Protein AF-A0A2M8M6M9-F1 (afdb_monomer_lite)

InterPro domains:
  IPR025935 Bacteriophage abortive infection AbiH [PF14253] (4-144)

pLDDT: mean 81.28, std 16.63, range [37.34, 97.56]

Organism: Prevotella intermedia (NCBI:txid28131)

Foldseek 3Di:
DDDDDDDDCVVVVVVVHLLAVVSLVLVVLQVQLVCLLVWQQQWRDDLFKIKGFDPPDPDRGSNSVLVVDCQQAPPVRHGDDTSVVVVVVLVVCVVTIDIGGDPLNVQQVVCCVPPVHDDSVVSLVVVVVCQVVPPPDPDDPVSSVVSVVVSVVSSVVVVVVSDDDDPDPVVVVVVVVVVVVVVPPPDD

Secondary structure (DSSP, 8-state):
-PPP---STHHHHHTT-S-SHHHHHHHHHHHHHHHGGG--SSEE--SSEEEEE-TTSS---HHHHHHH-TTTB-TTS-B-S-HHHHHHHHHH-TTTEEEEE-HHHHHHHHHHHHHS---HHHHHHHHHHHHHTT---SS-HHHHHHHHHHHHHHHHHHHHHT-PPPPPTHHHHHHHHHHHHTTSTT--

Radius of gyration: 21.84 Å; chains: 1; bounding box: 60×58×45 Å

Sequence (188 aa):
MNRLVIIGNGFDMAHGLKTSYMDFINWYWDRRVDAFVGNTSKVSEDCLCNLIFKDDSNLSCWNALAFENSYFRDFRGNRKCSGYEVIREMQDNPDIFTIDCTPFFGTIIQSIETRGWVDIENDYYQLLKQCTQGEDCSYTVKELNEQLAFLQDKLIEYLRSIGTPQPKEELHVRCQTKVHNCKYSYLL

Structure (mmCIF, N/CA/C/O backbone):
data_AF-A0A2M8M6M9-F1
#
_entry.id   AF-A0A2M8M6M9-F1
#
loop_
_atom_site.group_PDB
_atom_site.id
_atom_site.type_symbol
_atom_site.label_atom_id
_atom_site.label_alt_id
_atom_site.label_comp_id
_atom_site.label_asym_id
_atom_site.label_entity_id
_atom_site.label_seq_id
_atom_site.pdbx_PDB_ins_code
_atom_site.Cartn_x
_atom_site.Cartn_y
_atom_site.Cartn_z
_atom_site.occupancy
_atom_site.B_iso_or_equiv
_atom_site.auth_seq_id
_atom_site.auth_comp_id
_atom_site.auth_asym_id
_atom_site.auth_atom_id
_atom_site.pdbx_PDB_model_num
ATOM 1 N N . MET A 1 1 ? -37.382 -20.479 10.801 1.00 44.69 1 MET A N 1
ATOM 2 C CA . MET A 1 1 ? -36.137 -20.939 10.147 1.00 44.69 1 MET A CA 1
ATOM 3 C C . MET A 1 1 ? -35.199 -19.742 10.108 1.00 44.69 1 MET A C 1
ATOM 5 O O . MET A 1 1 ? -35.549 -18.756 9.472 1.00 44.69 1 MET A O 1
ATOM 9 N N . ASN A 1 2 ? -34.089 -19.779 10.846 1.00 51.34 2 ASN A N 1
ATOM 10 C CA . ASN A 1 2 ? -33.180 -18.635 10.951 1.00 51.34 2 ASN A CA 1
ATOM 11 C C . ASN A 1 2 ? -32.179 -18.695 9.796 1.00 51.34 2 ASN A C 1
ATOM 13 O O . ASN A 1 2 ? -31.519 -19.715 9.606 1.00 51.34 2 ASN A O 1
ATOM 17 N N . ARG A 1 3 ? -32.116 -17.631 8.994 1.00 60.34 3 ARG A N 1
ATOM 18 C CA . ARG A 1 3 ? -31.164 -17.511 7.886 1.00 60.34 3 ARG A CA 1
ATOM 19 C C . ARG A 1 3 ? -29.915 -16.801 8.393 1.00 60.34 3 ARG A C 1
ATOM 21 O O . ARG A 1 3 ? -30.020 -15.696 8.911 1.00 60.34 3 ARG A O 1
ATOM 28 N N . LEU A 1 4 ? -28.761 -17.432 8.215 1.00 63.50 4 LEU A N 1
ATOM 29 C CA . LEU A 1 4 ? -27.454 -16.806 8.377 1.00 63.50 4 LEU A CA 1
ATOM 30 C C . LEU A 1 4 ? -26.947 -16.433 6.980 1.00 63.50 4 LEU A C 1
ATOM 32 O O . LEU A 1 4 ? -26.839 -17.306 6.120 1.00 63.50 4 LEU A O 1
ATOM 36 N N . VAL A 1 5 ? -26.683 -15.149 6.745 1.00 61.59 5 VAL A N 1
ATOM 37 C CA . VAL A 1 5 ? -26.084 -14.649 5.500 1.00 61.59 5 VAL A CA 1
ATOM 38 C C . VAL A 1 5 ? -24.657 -14.235 5.829 1.00 61.59 5 VAL A C 1
ATOM 40 O O . VAL A 1 5 ? -24.454 -13.340 6.641 1.00 61.59 5 VAL A O 1
ATOM 43 N N . ILE A 1 6 ? -23.681 -14.920 5.236 1.00 58.31 6 ILE A N 1
ATOM 44 C CA . ILE A 1 6 ? -22.256 -14.606 5.381 1.00 58.31 6 ILE A CA 1
ATOM 45 C C . ILE A 1 6 ? -21.849 -13.836 4.128 1.00 58.31 6 ILE A C 1
ATOM 47 O O . ILE A 1 6 ? -21.977 -14.359 3.021 1.00 58.31 6 ILE A O 1
ATOM 51 N N . ILE A 1 7 ? -21.398 -12.596 4.303 1.00 61.41 7 ILE A N 1
ATOM 52 C CA . ILE A 1 7 ? -20.884 -11.744 3.228 1.00 61.41 7 ILE A CA 1
ATOM 53 C C . ILE A 1 7 ? -19.375 -11.644 3.435 1.00 61.41 7 ILE A C 1
ATOM 55 O O . ILE A 1 7 ? -18.922 -11.252 4.503 1.00 61.41 7 ILE A O 1
ATOM 59 N N . GLY A 1 8 ? -18.603 -12.061 2.437 1.00 69.50 8 GLY A N 1
ATOM 60 C CA . GLY A 1 8 ? -17.145 -12.031 2.474 1.00 69.50 8 GLY A CA 1
ATOM 61 C C . GLY A 1 8 ? -16.546 -12.682 1.231 1.00 69.50 8 GLY A C 1
ATOM 62 O O . GLY A 1 8 ? -17.210 -13.441 0.526 1.00 69.50 8 GLY A O 1
ATOM 63 N N . ASN A 1 9 ? -15.267 -12.421 0.980 1.00 78.88 9 ASN A N 1
ATOM 64 C CA . ASN A 1 9 ? -14.496 -12.974 -0.142 1.00 78.88 9 ASN A CA 1
ATOM 65 C C . ASN A 1 9 ? -14.103 -14.458 0.042 1.00 78.88 9 ASN A C 1
ATOM 67 O O . ASN A 1 9 ? -13.412 -15.025 -0.802 1.00 78.88 9 ASN A O 1
ATOM 71 N N . GLY A 1 10 ? -14.545 -15.116 1.121 1.00 80.75 10 GLY A N 1
ATOM 72 C CA . GLY A 1 10 ? -14.215 -16.516 1.413 1.00 80.75 10 GLY A CA 1
ATOM 73 C C . GLY A 1 10 ? -14.645 -17.497 0.320 1.00 80.75 10 GLY A C 1
ATOM 74 O O . GLY A 1 10 ? -13.956 -18.486 0.075 1.00 80.75 10 GLY A O 1
ATOM 75 N N . PHE A 1 11 ? -15.748 -17.207 -0.378 1.00 81.00 11 PHE A N 1
ATOM 76 C CA . PHE A 1 11 ? -16.180 -17.997 -1.531 1.00 81.00 11 PHE A CA 1
ATOM 77 C C . PHE A 1 11 ? -15.158 -17.928 -2.670 1.00 81.00 11 PHE A C 1
ATOM 79 O O . PHE A 1 11 ? -14.747 -18.964 -3.189 1.00 81.00 11 PHE A O 1
ATOM 86 N N . ASP A 1 12 ? -14.708 -16.726 -3.017 1.00 83.88 12 ASP A N 1
ATOM 87 C CA . ASP A 1 12 ? -13.742 -16.498 -4.087 1.00 83.88 12 ASP A CA 1
ATOM 88 C C . ASP A 1 12 ? -12.392 -17.156 -3.766 1.00 83.88 12 ASP A C 1
ATOM 90 O O . ASP A 1 12 ? -11.836 -17.889 -4.592 1.00 83.88 12 ASP A O 1
ATOM 94 N N . MET A 1 13 ? -11.913 -16.996 -2.527 1.00 83.88 13 MET A N 1
ATOM 95 C CA . MET A 1 13 ? -10.678 -17.629 -2.053 1.00 83.88 13 MET A CA 1
ATOM 96 C C . MET A 1 13 ? -10.754 -19.161 -2.103 1.00 83.88 13 MET A C 1
ATOM 98 O O . MET A 1 13 ? -9.808 -19.810 -2.547 1.00 83.88 13 MET A O 1
ATOM 102 N N . ALA A 1 14 ? -11.894 -19.760 -1.734 1.00 83.62 14 ALA A N 1
ATOM 103 C CA . ALA A 1 14 ? -12.093 -21.211 -1.819 1.00 83.62 14 ALA A CA 1
ATOM 104 C C . ALA A 1 14 ? -12.035 -21.747 -3.263 1.00 83.62 14 ALA A C 1
ATOM 106 O O . ALA A 1 14 ? -11.758 -22.929 -3.474 1.00 83.62 14 ALA A O 1
ATOM 107 N N . HIS A 1 15 ? -12.264 -20.887 -4.258 1.00 79.25 15 HIS A N 1
ATOM 108 C CA . HIS A 1 15 ? -12.142 -21.218 -5.680 1.00 79.25 15 HIS A CA 1
ATOM 109 C C . HIS A 1 15 ? -10.762 -20.867 -6.269 1.00 79.25 15 HIS A C 1
ATOM 111 O O . HIS A 1 15 ? -10.514 -21.093 -7.464 1.00 79.25 15 HIS A O 1
ATOM 117 N N . GLY A 1 16 ? -9.838 -20.391 -5.427 1.00 81.25 16 GLY A N 1
ATOM 118 C CA . GLY A 1 16 ? -8.472 -20.023 -5.793 1.00 81.25 16 GLY A CA 1
ATOM 119 C C . GLY A 1 16 ? -8.376 -18.678 -6.508 1.00 81.25 16 GLY A C 1
ATOM 120 O O . GLY A 1 16 ? -7.432 -18.463 -7.267 1.00 81.25 16 GLY A O 1
ATOM 121 N N . LEU A 1 17 ? -9.365 -17.801 -6.327 1.00 86.06 17 LEU A N 1
ATOM 122 C CA . LEU A 1 17 ? -9.310 -16.440 -6.841 1.00 86.06 17 LEU A CA 1
ATOM 123 C C . LEU A 1 17 ? -8.439 -15.582 -5.926 1.00 86.06 17 LEU A C 1
ATOM 125 O O . LEU A 1 17 ? -8.505 -15.700 -4.702 1.00 86.06 17 LEU A O 1
ATOM 129 N N . LYS A 1 18 ? -7.648 -14.696 -6.533 1.00 90.19 18 LYS A N 1
ATOM 130 C CA . LYS A 1 18 ? -6.777 -13.750 -5.830 1.00 90.19 18 LYS A CA 1
ATOM 131 C C . LYS A 1 18 ? -7.589 -12.565 -5.312 1.00 90.19 18 LYS A C 1
ATOM 133 O O . LYS A 1 18 ? -7.466 -11.455 -5.804 1.00 90.19 18 LYS A O 1
ATOM 138 N N . THR A 1 19 ? -8.518 -12.822 -4.404 1.00 89.31 19 THR A N 1
ATOM 139 C CA . THR A 1 19 ? -9.360 -11.786 -3.785 1.00 89.31 19 THR A CA 1
ATOM 140 C C . THR A 1 19 ? -9.081 -11.651 -2.297 1.00 89.31 19 THR A C 1
ATOM 142 O O . THR A 1 19 ? -9.792 -10.916 -1.610 1.00 89.31 19 THR A O 1
ATOM 145 N N . SER A 1 20 ? -8.058 -12.344 -1.782 1.00 90.31 20 SER A N 1
ATOM 146 C CA . SER A 1 20 ? -7.634 -12.180 -0.397 1.00 90.31 20 SER A CA 1
ATOM 147 C C . SER A 1 20 ? -7.077 -10.773 -0.173 1.00 90.31 20 SER A C 1
ATOM 149 O O . SER A 1 20 ? -6.505 -10.158 -1.077 1.00 90.31 20 SER A O 1
ATOM 151 N N . TYR A 1 21 ? -7.195 -10.266 1.055 1.00 90.56 21 TYR A N 1
ATOM 152 C CA . TYR A 1 21 ? -6.577 -8.987 1.403 1.00 90.56 21 TYR A CA 1
ATOM 153 C C . TYR A 1 21 ? -5.048 -9.034 1.285 1.00 90.56 21 TYR A C 1
ATOM 155 O O . TYR A 1 21 ? -4.442 -8.026 0.948 1.00 90.56 21 TYR A O 1
ATOM 163 N N . MET A 1 22 ? -4.422 -10.200 1.475 1.00 90.50 22 MET A N 1
ATOM 164 C CA . MET A 1 22 ? -2.985 -10.367 1.245 1.00 90.50 22 MET A CA 1
ATOM 165 C C . MET A 1 22 ? -2.620 -10.164 -0.231 1.00 90.50 22 MET A C 1
ATOM 167 O O . MET A 1 22 ? -1.669 -9.447 -0.538 1.00 90.50 22 MET A O 1
ATOM 171 N N . ASP A 1 23 ? -3.395 -10.731 -1.163 1.00 92.50 23 ASP A N 1
ATOM 172 C CA . ASP A 1 23 ? -3.164 -10.508 -2.595 1.00 92.50 23 ASP A CA 1
ATOM 173 C C . ASP A 1 23 ? -3.338 -9.027 -2.970 1.00 92.50 23 ASP A C 1
ATOM 175 O O . ASP A 1 23 ? -2.544 -8.487 -3.744 1.00 92.50 23 ASP A O 1
ATOM 179 N N . PHE A 1 24 ? -4.337 -8.360 -2.381 1.00 94.06 24 PHE A N 1
ATOM 180 C CA . PHE A 1 24 ? -4.553 -6.922 -2.538 1.00 94.06 24 PHE A CA 1
ATOM 181 C C . PHE A 1 24 ? -3.364 -6.093 -2.028 1.00 94.06 24 PHE A C 1
ATOM 183 O O . PHE A 1 24 ? -2.880 -5.220 -2.747 1.00 94.06 24 PHE A O 1
ATOM 190 N N . ILE A 1 25 ? -2.857 -6.366 -0.823 1.00 94.38 25 ILE A N 1
ATOM 191 C CA . ILE A 1 25 ? -1.736 -5.615 -0.238 1.00 94.38 25 ILE A CA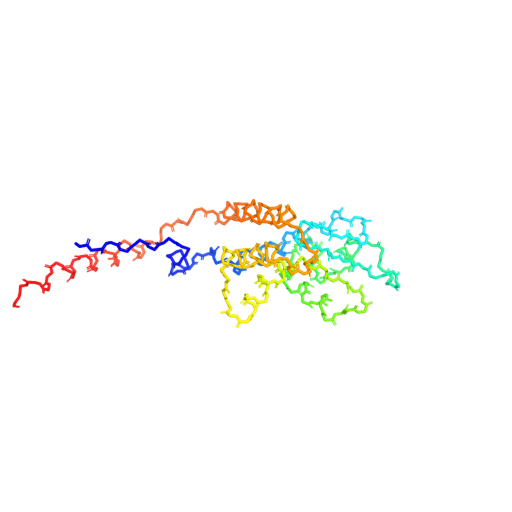 1
ATOM 192 C C . ILE A 1 25 ? -0.437 -5.845 -1.016 1.00 94.38 25 ILE A C 1
ATOM 194 O O . ILE A 1 25 ? 0.309 -4.896 -1.259 1.00 94.38 25 ILE A O 1
ATOM 198 N N . ASN A 1 26 ? -0.191 -7.065 -1.497 1.00 93.25 26 ASN A N 1
ATOM 199 C CA . ASN A 1 26 ? 0.943 -7.334 -2.384 1.00 93.25 26 ASN A CA 1
ATOM 200 C C . ASN A 1 26 ? 0.836 -6.545 -3.695 1.00 93.25 26 ASN A C 1
ATOM 202 O O . ASN A 1 26 ? 1.810 -5.929 -4.125 1.00 93.25 26 ASN A O 1
ATOM 206 N N . TRP A 1 27 ? -0.357 -6.499 -4.296 1.00 95.25 27 TRP A N 1
ATOM 207 C CA . TRP A 1 27 ? -0.603 -5.665 -5.473 1.00 95.25 27 TRP A CA 1
ATOM 208 C C . TRP A 1 27 ? -0.421 -4.171 -5.177 1.00 95.25 27 TRP A C 1
ATOM 210 O O . TRP A 1 27 ? 0.111 -3.437 -6.010 1.00 95.25 27 TRP A O 1
ATOM 220 N N . TYR A 1 28 ? -0.824 -3.701 -3.997 1.00 96.38 28 TYR A N 1
ATOM 221 C CA . TYR A 1 28 ? -0.598 -2.319 -3.586 1.00 96.38 28 TYR A CA 1
ATOM 222 C C . TYR A 1 28 ? 0.904 -2.010 -3.526 1.00 96.38 28 TYR A C 1
ATOM 224 O O . TYR A 1 28 ? 1.347 -1.032 -4.132 1.00 96.38 28 TYR A O 1
ATOM 232 N N . TRP A 1 29 ? 1.707 -2.875 -2.898 1.00 95.00 29 TRP A N 1
ATOM 233 C CA . TRP A 1 29 ? 3.162 -2.712 -2.876 1.00 95.00 29 TRP A CA 1
ATOM 234 C C . TRP A 1 29 ? 3.778 -2.755 -4.266 1.00 95.00 29 TRP A C 1
ATOM 236 O O . TRP A 1 29 ? 4.696 -1.986 -4.556 1.00 95.00 29 TRP A O 1
ATOM 246 N N . ASP A 1 30 ? 3.238 -3.586 -5.156 1.00 93.00 30 ASP A N 1
ATOM 247 C CA . ASP A 1 30 ? 3.634 -3.558 -6.553 1.00 93.00 30 ASP A CA 1
ATOM 248 C C . ASP A 1 30 ? 3.423 -2.162 -7.150 1.00 93.00 30 ASP A C 1
ATOM 250 O O . ASP A 1 30 ? 4.357 -1.581 -7.710 1.00 93.00 30 ASP A O 1
ATOM 254 N N . ARG A 1 31 ? 2.242 -1.569 -6.980 1.00 93.81 31 ARG A N 1
ATOM 255 C CA . ARG A 1 31 ? 1.959 -0.226 -7.507 1.00 93.81 31 ARG A CA 1
ATOM 256 C C . ARG A 1 31 ? 2.883 0.841 -6.922 1.00 93.81 31 ARG A C 1
ATOM 258 O O . ARG A 1 31 ? 3.322 1.713 -7.671 1.00 93.81 31 ARG A O 1
ATOM 265 N N . ARG A 1 32 ? 3.219 0.749 -5.632 1.00 93.81 32 ARG A N 1
ATOM 266 C CA . ARG A 1 32 ? 4.169 1.661 -4.970 1.00 93.81 32 ARG A CA 1
ATOM 267 C C . ARG A 1 32 ? 5.550 1.604 -5.617 1.00 93.81 32 ARG A C 1
ATOM 269 O O . ARG A 1 32 ? 6.087 2.640 -5.993 1.00 93.81 32 ARG A O 1
ATOM 276 N N . VAL A 1 33 ? 6.086 0.403 -5.819 1.00 90.88 33 VAL A N 1
ATOM 277 C CA . VAL A 1 33 ? 7.414 0.216 -6.425 1.00 90.88 33 VAL A CA 1
ATOM 278 C C . VAL A 1 33 ? 7.432 0.628 -7.897 1.00 90.88 33 VAL A C 1
ATOM 280 O O . VAL A 1 33 ? 8.399 1.231 -8.358 1.00 90.88 33 VAL A O 1
ATOM 283 N N . ASP A 1 34 ? 6.359 0.368 -8.649 1.00 89.44 34 ASP A N 1
ATOM 284 C CA . ASP A 1 34 ? 6.279 0.815 -10.045 1.00 89.44 34 ASP A CA 1
ATOM 285 C C . ASP A 1 34 ? 6.317 2.340 -10.178 1.00 89.44 34 ASP A C 1
ATOM 287 O O . ASP A 1 34 ? 6.864 2.855 -11.157 1.00 89.44 34 ASP A O 1
ATOM 291 N N . ALA A 1 35 ? 5.785 3.063 -9.189 1.00 91.50 35 ALA A N 1
ATOM 292 C CA . ALA A 1 35 ? 5.787 4.519 -9.175 1.00 91.50 35 ALA A CA 1
ATOM 293 C C . ALA A 1 35 ? 7.189 5.125 -8.972 1.00 91.50 35 ALA A C 1
ATOM 295 O O . ALA A 1 35 ? 7.399 6.284 -9.336 1.00 91.50 35 ALA A O 1
ATOM 296 N N . PHE A 1 36 ? 8.173 4.360 -8.480 1.00 90.69 36 PHE A N 1
ATOM 297 C CA . PHE A 1 36 ? 9.545 4.853 -8.300 1.00 90.69 36 PHE A CA 1
ATOM 298 C C . PHE A 1 36 ? 10.164 5.351 -9.601 1.00 90.69 36 PHE A C 1
ATOM 300 O O . PHE A 1 36 ? 10.849 6.368 -9.598 1.00 90.69 36 PHE A O 1
ATOM 307 N N . VAL A 1 37 ? 9.848 4.712 -10.732 1.00 87.12 37 VAL A N 1
ATOM 308 C CA . VAL A 1 37 ? 10.352 5.110 -12.056 1.00 87.12 37 VAL A CA 1
ATOM 309 C C . VAL A 1 37 ? 9.974 6.554 -12.403 1.00 87.12 37 VAL A C 1
ATOM 311 O O . VAL A 1 37 ? 10.702 7.215 -13.130 1.00 87.12 37 VAL A O 1
ATOM 314 N N . GLY A 1 38 ? 8.860 7.077 -11.892 1.00 87.25 38 GLY A N 1
ATOM 315 C CA . GLY A 1 38 ? 8.443 8.462 -12.128 1.00 87.25 38 GLY A CA 1
ATOM 316 C C . GLY A 1 38 ? 8.864 9.444 -11.035 1.00 87.25 38 GLY A C 1
ATOM 317 O O . GLY A 1 38 ? 8.666 10.644 -11.198 1.00 87.25 38 GLY A O 1
ATOM 318 N N . ASN A 1 39 ? 9.411 8.962 -9.918 1.00 90.75 39 ASN A N 1
ATOM 319 C CA . ASN A 1 39 ? 9.588 9.773 -8.721 1.00 90.75 39 ASN A CA 1
ATOM 320 C C . ASN A 1 39 ? 11.015 10.336 -8.617 1.00 90.75 39 ASN A C 1
ATOM 322 O O . ASN A 1 39 ? 11.961 9.644 -8.248 1.00 90.75 39 ASN A O 1
ATOM 326 N N . THR A 1 40 ? 11.163 11.629 -8.903 1.00 90.94 40 THR A N 1
ATOM 327 C CA . THR A 1 40 ? 12.437 12.364 -8.819 1.00 90.94 40 THR A CA 1
ATOM 328 C C . THR A 1 40 ? 12.699 12.983 -7.440 1.00 90.94 40 THR A C 1
ATOM 330 O O . THR A 1 40 ? 13.570 13.839 -7.309 1.00 90.94 40 THR A O 1
ATOM 333 N N . SER A 1 41 ? 11.945 12.586 -6.414 1.00 92.06 41 SER A N 1
ATOM 334 C CA . SER A 1 41 ? 12.111 13.008 -5.021 1.00 92.06 41 SER A CA 1
ATOM 335 C C . SER A 1 41 ? 12.789 11.920 -4.186 1.00 92.06 41 SER A C 1
ATOM 337 O O . SER A 1 41 ? 12.816 10.742 -4.560 1.00 92.06 41 SER A O 1
ATOM 339 N N . LYS A 1 42 ? 13.310 12.314 -3.018 1.00 91.44 42 LYS A N 1
ATOM 340 C CA . LYS A 1 42 ? 13.747 11.384 -1.968 1.00 91.44 42 LYS A CA 1
ATOM 341 C C . LYS A 1 42 ? 12.584 10.765 -1.183 1.00 91.44 42 LYS A C 1
ATOM 343 O O . LYS A 1 42 ? 12.775 9.809 -0.436 1.00 91.44 42 LYS A O 1
ATOM 348 N N . VAL A 1 43 ? 11.386 11.316 -1.349 1.00 93.31 43 VAL A N 1
ATOM 349 C CA . VAL A 1 43 ? 10.167 10.896 -0.659 1.00 93.31 43 VAL A CA 1
ATOM 350 C C . VAL A 1 43 ? 9.185 10.341 -1.683 1.00 93.31 43 VAL A C 1
ATOM 352 O O . VAL A 1 43 ? 8.908 10.964 -2.709 1.00 93.31 43 VAL A O 1
ATOM 355 N N . SER A 1 44 ? 8.658 9.155 -1.409 1.00 94.19 44 SER A N 1
ATOM 356 C CA . SER A 1 44 ? 7.508 8.582 -2.095 1.00 94.19 44 SER A CA 1
ATOM 357 C C . SER A 1 44 ? 6.392 8.452 -1.074 1.00 94.19 44 SER A C 1
ATOM 359 O O . SER A 1 44 ? 6.442 7.580 -0.214 1.00 94.19 44 SER A O 1
ATOM 361 N N . GLU A 1 45 ? 5.384 9.305 -1.164 1.00 94.62 45 GLU A N 1
ATOM 362 C CA . GLU A 1 45 ? 4.288 9.403 -0.194 1.00 94.62 45 GLU A CA 1
ATOM 363 C C . GLU A 1 45 ? 2.958 8.951 -0.802 1.00 94.62 45 GLU A C 1
ATOM 365 O O . GLU A 1 45 ? 2.788 8.916 -2.024 1.00 94.62 45 GLU A O 1
ATOM 370 N N . ASP A 1 46 ? 2.043 8.512 0.050 1.00 94.75 46 ASP A N 1
ATOM 371 C CA . ASP A 1 46 ? 0.605 8.494 -0.204 1.00 94.75 46 ASP A CA 1
ATOM 372 C C . ASP A 1 46 ? -0.166 8.527 1.122 1.00 94.75 46 ASP A C 1
ATOM 374 O O . ASP A 1 46 ? 0.403 8.768 2.182 1.00 94.75 46 ASP A O 1
ATOM 378 N N . CYS A 1 47 ? -1.480 8.301 1.061 1.00 94.62 47 CYS A N 1
ATOM 379 C CA . CYS A 1 47 ? -2.357 8.363 2.224 1.00 94.62 47 CYS A CA 1
ATOM 380 C C . CYS A 1 47 ? -2.042 7.297 3.293 1.00 94.62 47 CYS A C 1
ATOM 382 O O . CYS A 1 47 ? -2.443 7.463 4.440 1.00 94.62 47 CYS A O 1
ATOM 384 N N . LEU A 1 48 ? -1.348 6.206 2.946 1.00 95.38 48 LEU A N 1
ATOM 385 C CA . LEU A 1 48 ? -1.109 5.081 3.852 1.00 95.38 48 LEU A CA 1
ATOM 386 C C . LEU A 1 48 ? 0.314 5.045 4.396 1.00 95.38 48 LEU A C 1
ATOM 388 O O . LEU A 1 48 ? 0.495 4.637 5.549 1.00 95.38 48 LEU A O 1
ATOM 392 N N . CYS A 1 49 ? 1.308 5.417 3.583 1.00 95.25 49 CYS A N 1
ATOM 393 C CA . CYS A 1 49 ? 2.708 5.374 3.995 1.00 95.25 49 CYS A CA 1
ATOM 394 C C . CYS A 1 49 ? 3.647 6.281 3.185 1.00 95.25 49 CYS A C 1
ATOM 396 O O . CYS A 1 49 ? 3.468 6.526 1.987 1.00 95.25 49 CYS A O 1
ATOM 398 N N . ASN A 1 50 ? 4.742 6.660 3.839 1.00 95.88 50 ASN A N 1
ATOM 399 C CA . ASN A 1 50 ? 5.864 7.380 3.261 1.00 95.88 50 ASN A CA 1
ATOM 400 C C . ASN A 1 50 ? 7.086 6.464 3.183 1.00 95.88 50 ASN A C 1
ATOM 402 O O . ASN A 1 50 ? 7.487 5.837 4.162 1.00 95.88 50 ASN A O 1
ATOM 406 N N . LEU A 1 51 ? 7.696 6.410 2.003 1.00 94.56 51 LEU A N 1
ATOM 407 C CA . LEU A 1 51 ? 8.952 5.719 1.740 1.00 94.56 51 LEU A CA 1
ATOM 408 C C . LEU A 1 51 ? 10.021 6.782 1.493 1.00 94.56 51 LEU A C 1
ATOM 410 O O . LEU A 1 51 ? 9.916 7.569 0.547 1.00 94.56 51 LEU A O 1
ATOM 414 N N . ILE A 1 52 ? 11.028 6.837 2.359 1.00 93.69 52 ILE A N 1
ATOM 415 C CA . ILE A 1 52 ? 11.949 7.973 2.445 1.00 93.69 52 ILE A CA 1
ATOM 416 C C . ILE A 1 52 ? 13.396 7.477 2.421 1.00 93.69 52 ILE A C 1
ATOM 418 O O . ILE A 1 52 ? 13.743 6.546 3.148 1.00 93.69 52 ILE A O 1
ATOM 422 N N . PHE A 1 53 ? 14.251 8.129 1.630 1.00 90.69 53 PHE A N 1
ATOM 423 C CA . PHE A 1 53 ? 15.704 8.015 1.789 1.00 90.69 53 PHE A CA 1
ATOM 424 C C . PHE A 1 53 ? 16.191 8.931 2.906 1.00 90.69 53 PHE A C 1
ATOM 426 O O . PHE A 1 53 ? 15.861 10.119 2.921 1.00 90.69 53 PHE A O 1
ATOM 433 N N . LYS A 1 54 ? 17.033 8.413 3.801 1.00 86.69 54 LYS A N 1
ATOM 434 C CA . LYS A 1 54 ? 17.719 9.250 4.792 1.00 86.69 54 LYS A CA 1
ATOM 435 C C . LYS A 1 54 ? 18.720 10.185 4.110 1.00 86.69 54 LYS A C 1
ATOM 437 O O . LYS A 1 54 ? 19.303 9.844 3.078 1.00 86.69 54 LYS A O 1
ATOM 442 N N . ASP A 1 55 ? 18.914 11.371 4.683 1.00 71.88 55 ASP A N 1
ATOM 443 C CA . ASP A 1 55 ? 19.698 12.440 4.051 1.00 71.88 55 ASP A CA 1
ATOM 444 C C . ASP A 1 55 ? 21.164 12.074 3.803 1.00 71.88 55 ASP A C 1
ATOM 446 O O . ASP A 1 55 ? 21.709 12.478 2.777 1.00 71.88 55 ASP A O 1
ATOM 450 N N . ASP A 1 56 ? 21.743 11.235 4.664 1.00 69.12 56 ASP A N 1
ATOM 451 C CA . ASP A 1 56 ? 23.126 10.749 4.558 1.00 69.12 56 ASP A CA 1
ATOM 452 C C . ASP A 1 56 ? 23.323 9.656 3.491 1.00 69.12 56 ASP A C 1
ATOM 454 O O . ASP A 1 56 ? 24.441 9.193 3.258 1.00 69.12 56 ASP A O 1
ATOM 458 N N . SER A 1 57 ? 22.253 9.215 2.823 1.00 65.44 57 SER A N 1
ATOM 459 C CA . SER A 1 57 ? 22.368 8.249 1.733 1.00 65.44 57 SER A CA 1
ATOM 460 C C . SER A 1 57 ? 22.906 8.914 0.459 1.00 65.44 57 SER A C 1
ATOM 462 O O . SER A 1 57 ? 22.491 10.006 0.072 1.00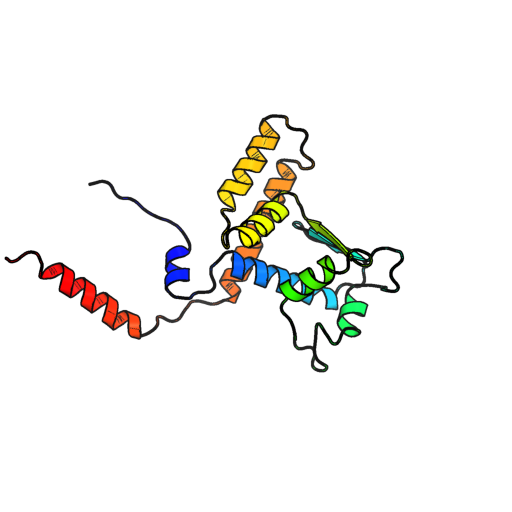 65.44 57 SER A O 1
ATOM 464 N N . ASN A 1 58 ? 23.780 8.211 -0.269 1.00 71.25 58 ASN A N 1
ATOM 465 C CA . ASN A 1 58 ? 24.261 8.627 -1.599 1.00 71.25 58 ASN A CA 1
ATOM 466 C C . ASN A 1 58 ? 23.164 8.578 -2.688 1.00 71.25 58 ASN A C 1
ATOM 468 O O . ASN A 1 58 ? 23.456 8.702 -3.877 1.00 71.25 58 ASN A O 1
ATOM 472 N N . LEU A 1 59 ? 21.907 8.356 -2.300 1.00 74.50 59 LEU A N 1
ATOM 473 C CA . LEU A 1 59 ? 20.778 8.141 -3.189 1.00 74.50 59 LEU A CA 1
ATOM 474 C C . LEU A 1 59 ? 20.064 9.472 -3.416 1.00 74.50 59 LEU A C 1
ATOM 476 O O . LEU A 1 59 ? 19.623 10.144 -2.484 1.00 74.50 59 LEU A O 1
ATOM 480 N N . SER A 1 60 ? 19.973 9.876 -4.681 1.00 81.06 60 SER A N 1
ATOM 481 C CA . SER A 1 60 ? 19.425 11.182 -5.055 1.00 81.06 60 SER A CA 1
ATOM 482 C C . SER A 1 60 ? 17.897 11.196 -5.077 1.00 81.06 60 SER A C 1
ATOM 484 O O . SER A 1 60 ? 17.291 12.170 -4.636 1.00 81.06 60 SER A O 1
ATOM 486 N N . CYS A 1 61 ? 17.273 10.133 -5.592 1.00 87.50 61 CYS A N 1
ATOM 487 C CA . CYS A 1 61 ? 15.824 10.001 -5.727 1.00 87.50 61 CYS A CA 1
ATOM 488 C C . CYS A 1 61 ? 15.397 8.560 -6.058 1.00 87.50 61 CYS A C 1
ATOM 490 O O . CYS A 1 61 ? 16.220 7.716 -6.426 1.00 87.50 61 CYS A O 1
ATOM 492 N N . TRP A 1 62 ? 14.090 8.293 -5.975 1.00 89.31 62 TRP A N 1
ATOM 493 C CA . TRP A 1 62 ? 13.505 6.969 -6.233 1.00 89.31 62 TRP A CA 1
ATOM 494 C C . TRP A 1 62 ? 13.684 6.499 -7.680 1.00 89.31 62 TRP A C 1
ATOM 496 O O . TRP A 1 62 ? 13.940 5.320 -7.914 1.00 89.31 62 TRP A O 1
ATOM 506 N N . ASN A 1 63 ? 13.617 7.416 -8.644 1.00 87.50 63 ASN A N 1
ATOM 507 C CA . ASN A 1 63 ? 13.856 7.132 -10.056 1.00 87.50 63 ASN A CA 1
ATOM 508 C C . ASN A 1 63 ? 15.297 6.653 -10.276 1.00 87.50 63 ASN A C 1
ATOM 510 O O . ASN A 1 63 ? 15.486 5.594 -10.870 1.00 87.50 63 ASN A O 1
ATOM 514 N N . ALA A 1 64 ? 16.292 7.359 -9.727 1.00 86.50 64 ALA A N 1
ATOM 515 C CA . ALA A 1 64 ? 17.693 6.950 -9.827 1.00 86.50 64 ALA A CA 1
ATOM 516 C C . ALA A 1 64 ? 17.905 5.550 -9.237 1.00 86.50 64 ALA A C 1
ATOM 518 O O . ALA A 1 64 ? 18.467 4.685 -9.906 1.00 86.50 64 ALA A O 1
ATOM 519 N N . LEU A 1 65 ? 17.347 5.283 -8.048 1.00 84.88 65 LEU A N 1
ATOM 520 C CA . LEU A 1 65 ? 17.383 3.949 -7.449 1.00 84.88 65 LEU A CA 1
ATOM 521 C C . LEU A 1 65 ? 16.755 2.897 -8.381 1.00 84.88 65 LEU A C 1
ATOM 523 O O . LEU A 1 65 ? 17.347 1.841 -8.589 1.00 84.88 65 LEU A O 1
ATOM 527 N N . ALA A 1 66 ? 15.582 3.173 -8.956 1.00 83.25 66 ALA A N 1
ATOM 528 C CA . ALA A 1 66 ? 14.875 2.239 -9.829 1.00 83.25 66 ALA A CA 1
ATOM 529 C C . ALA A 1 66 ? 15.641 1.912 -11.125 1.00 83.25 66 ALA A C 1
ATOM 531 O O . ALA A 1 66 ? 15.527 0.791 -11.622 1.00 83.25 66 ALA A O 1
ATOM 532 N N . PHE A 1 67 ? 16.413 2.861 -11.669 1.00 78.31 67 PHE A N 1
ATOM 533 C CA . PHE A 1 67 ? 17.252 2.644 -12.854 1.00 78.31 67 PHE A CA 1
ATOM 534 C C . PHE A 1 67 ? 18.582 1.961 -12.532 1.00 78.31 67 PHE A C 1
ATOM 536 O O . PHE A 1 67 ? 19.024 1.099 -13.292 1.00 78.31 67 PHE A O 1
ATOM 543 N N . GLU A 1 68 ? 19.227 2.341 -11.430 1.00 73.31 68 GLU A N 1
ATOM 544 C CA . GLU A 1 68 ? 20.536 1.809 -11.040 1.00 73.31 68 GLU A CA 1
ATOM 545 C C . GLU A 1 68 ? 20.431 0.386 -10.480 1.00 73.31 68 GLU A C 1
ATOM 547 O O . GLU A 1 68 ? 21.314 -0.448 -10.701 1.00 73.31 68 GLU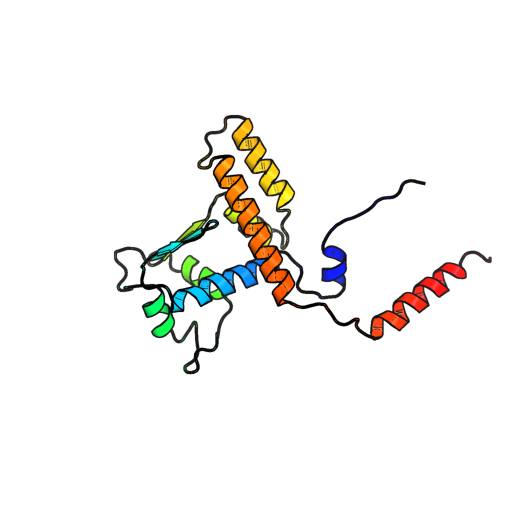 A O 1
ATOM 552 N N . ASN A 1 69 ? 19.325 0.061 -9.806 1.00 70.81 69 ASN A N 1
ATOM 553 C CA . ASN A 1 69 ? 19.112 -1.271 -9.265 1.00 70.81 69 ASN A CA 1
ATOM 554 C C . ASN A 1 69 ? 18.435 -2.202 -10.268 1.00 70.81 69 ASN A C 1
ATOM 556 O O . ASN A 1 69 ? 17.215 -2.378 -10.299 1.00 70.81 69 ASN A O 1
ATOM 560 N N . SER A 1 70 ? 19.287 -2.959 -10.962 1.00 65.06 70 SER A N 1
ATOM 561 C CA . SER A 1 70 ? 18.905 -4.161 -11.720 1.00 65.06 70 SER A CA 1
ATOM 562 C C . SER A 1 70 ? 18.235 -5.267 -10.878 1.00 65.06 70 SER A C 1
ATOM 564 O O . SER A 1 70 ? 17.848 -6.317 -11.409 1.00 65.06 70 SER A O 1
ATOM 566 N N . TYR A 1 71 ? 18.140 -5.060 -9.560 1.00 64.19 71 TYR A N 1
ATOM 567 C CA . TYR A 1 71 ? 17.368 -5.876 -8.633 1.00 64.19 71 TYR A CA 1
ATOM 568 C C . TYR A 1 71 ? 15.859 -5.719 -8.869 1.00 64.19 71 TYR A C 1
ATOM 570 O O . TYR A 1 71 ? 15.155 -6.721 -8.942 1.00 64.19 71 TYR A O 1
ATOM 578 N N . PHE A 1 72 ? 15.366 -4.493 -9.081 1.00 71.44 72 PHE A N 1
ATOM 579 C CA . PHE A 1 72 ? 13.930 -4.231 -9.240 1.00 71.44 72 PHE A CA 1
ATOM 580 C C . PHE A 1 72 ? 13.434 -4.576 -10.637 1.00 71.44 72 PHE A C 1
ATOM 582 O O . PHE A 1 72 ? 12.345 -5.134 -10.808 1.00 71.44 72 PHE A O 1
ATOM 589 N N . ARG A 1 73 ? 14.238 -4.230 -11.646 1.00 70.81 73 ARG A N 1
ATOM 590 C CA . ARG A 1 73 ? 13.883 -4.376 -13.055 1.00 70.81 73 ARG A CA 1
ATOM 591 C C . ARG A 1 73 ? 15.036 -4.948 -13.868 1.00 70.81 73 ARG A C 1
ATOM 593 O O . ARG A 1 73 ? 16.204 -4.707 -13.584 1.00 70.81 73 ARG A O 1
ATOM 600 N N . ASP A 1 74 ? 14.706 -5.747 -14.875 1.00 72.69 74 ASP A N 1
ATOM 601 C CA . ASP A 1 74 ? 15.679 -6.222 -15.853 1.00 72.69 74 ASP A CA 1
ATOM 602 C C . ASP A 1 74 ? 16.042 -5.114 -16.855 1.00 72.69 74 ASP A C 1
ATOM 604 O O . ASP A 1 74 ? 15.455 -4.033 -16.875 1.00 72.69 74 ASP A O 1
ATOM 608 N N . PHE A 1 75 ? 17.006 -5.394 -17.732 1.00 67.69 75 PHE A N 1
ATOM 609 C CA . PHE A 1 75 ? 17.438 -4.456 -18.774 1.00 67.69 75 PHE A CA 1
ATOM 610 C C . PHE A 1 75 ? 16.337 -4.104 -19.795 1.00 67.69 75 PHE A C 1
ATOM 612 O O . PHE A 1 75 ? 16.516 -3.190 -20.597 1.00 67.69 75 PHE A O 1
ATOM 619 N N . ARG A 1 76 ? 15.215 -4.837 -19.803 1.00 72.69 76 ARG A N 1
ATOM 620 C CA . ARG A 1 76 ? 14.030 -4.574 -20.632 1.00 72.69 76 ARG A CA 1
ATOM 621 C C . ARG A 1 76 ? 12.963 -3.782 -19.870 1.00 72.69 76 ARG A C 1
ATOM 623 O O . ARG A 1 76 ? 11.924 -3.472 -20.444 1.00 72.69 76 ARG A O 1
ATOM 630 N N . GLY A 1 77 ? 13.208 -3.459 -18.600 1.00 69.56 77 GLY A N 1
ATOM 631 C CA . GLY A 1 77 ? 12.278 -2.761 -17.722 1.00 69.56 77 GLY A CA 1
ATOM 632 C C . GLY A 1 77 ? 11.217 -3.660 -17.082 1.00 69.56 77 GLY A C 1
ATOM 633 O O . GLY A 1 77 ? 10.314 -3.124 -16.434 1.00 69.56 77 GLY A O 1
ATOM 634 N N . ASN A 1 78 ? 11.307 -4.989 -17.229 1.00 74.62 78 ASN A N 1
ATOM 635 C CA . ASN A 1 78 ? 10.396 -5.922 -16.568 1.00 74.62 78 ASN A CA 1
ATOM 636 C C . ASN A 1 78 ? 10.763 -6.060 -15.098 1.00 74.62 78 ASN A C 1
ATOM 638 O O . ASN A 1 78 ? 11.934 -6.201 -14.754 1.00 74.62 78 ASN A O 1
ATOM 642 N N . ARG A 1 79 ? 9.752 -6.098 -14.238 1.00 76.31 79 ARG A N 1
ATOM 643 C CA . ARG A 1 79 ? 9.912 -6.352 -12.809 1.00 76.31 79 ARG A CA 1
ATOM 644 C C . ARG A 1 79 ? 10.512 -7.740 -12.546 1.00 76.31 79 ARG A C 1
ATOM 646 O O . ARG A 1 79 ? 10.036 -8.723 -13.111 1.00 76.31 79 ARG A O 1
ATOM 653 N N . LYS A 1 80 ? 11.512 -7.818 -11.662 1.00 83.75 80 LYS A N 1
ATOM 654 C CA . LYS A 1 80 ? 12.173 -9.080 -11.270 1.00 83.75 80 LYS A CA 1
ATOM 655 C C . LYS A 1 80 ? 11.754 -9.595 -9.894 1.00 83.75 80 LYS A C 1
ATOM 657 O O . LYS A 1 80 ? 11.825 -10.799 -9.675 1.00 83.75 80 LYS A O 1
ATOM 662 N N . CYS A 1 81 ? 11.309 -8.710 -9.007 1.00 85.00 81 CYS A N 1
ATOM 663 C CA . CYS A 1 81 ? 10.843 -9.034 -7.661 1.00 85.00 81 CYS A CA 1
ATOM 664 C C . CYS A 1 81 ? 9.489 -8.373 -7.372 1.00 85.00 81 CYS A C 1
ATOM 666 O O . CYS A 1 81 ? 9.120 -7.354 -7.962 1.00 85.00 81 CYS A O 1
ATOM 668 N N . SER A 1 82 ? 8.717 -8.981 -6.482 1.00 89.81 82 SER A N 1
ATOM 669 C CA . SER A 1 82 ? 7.472 -8.410 -5.973 1.00 89.81 82 SER A CA 1
ATOM 670 C C . SER A 1 82 ? 7.742 -7.127 -5.188 1.00 89.81 82 SER A C 1
ATOM 672 O O . SER A 1 82 ? 8.811 -6.939 -4.610 1.00 89.81 82 SER A O 1
ATOM 674 N N . GLY A 1 83 ? 6.756 -6.236 -5.134 1.00 90.19 83 GLY A N 1
ATOM 675 C CA . GLY A 1 83 ? 6.856 -5.008 -4.357 1.00 90.19 83 GLY A CA 1
ATOM 676 C C . GLY A 1 83 ? 7.079 -5.306 -2.878 1.00 90.19 83 GLY A C 1
ATOM 677 O O . GLY A 1 83 ? 7.861 -4.630 -2.227 1.00 90.19 83 GLY A O 1
ATOM 678 N N . TYR A 1 84 ? 6.479 -6.382 -2.374 1.00 90.50 84 TYR A N 1
ATOM 679 C CA . TYR A 1 84 ? 6.697 -6.844 -1.009 1.00 90.50 84 TYR A CA 1
ATOM 680 C C . TYR A 1 84 ? 8.165 -7.218 -0.720 1.00 90.50 84 TYR A C 1
ATOM 682 O O . TYR A 1 84 ? 8.685 -6.843 0.326 1.00 90.50 84 TYR A O 1
ATOM 690 N N . GLU A 1 85 ? 8.867 -7.885 -1.646 1.00 90.81 85 GLU A N 1
ATOM 691 C CA . GLU A 1 85 ? 10.305 -8.173 -1.491 1.00 90.81 85 GLU A CA 1
ATOM 692 C C . GLU A 1 85 ? 11.148 -6.894 -1.434 1.00 90.81 85 GLU A C 1
ATOM 694 O O . GLU A 1 85 ? 12.088 -6.815 -0.650 1.00 90.81 85 GLU A O 1
ATOM 699 N N . VAL A 1 86 ? 10.779 -5.867 -2.204 1.00 89.75 86 VAL A N 1
ATOM 700 C CA . VAL A 1 86 ? 11.443 -4.554 -2.154 1.00 89.75 86 VAL A CA 1
ATOM 701 C C . VAL A 1 86 ? 11.242 -3.879 -0.805 1.00 89.75 86 VAL A C 1
ATOM 703 O O . VAL A 1 86 ? 12.1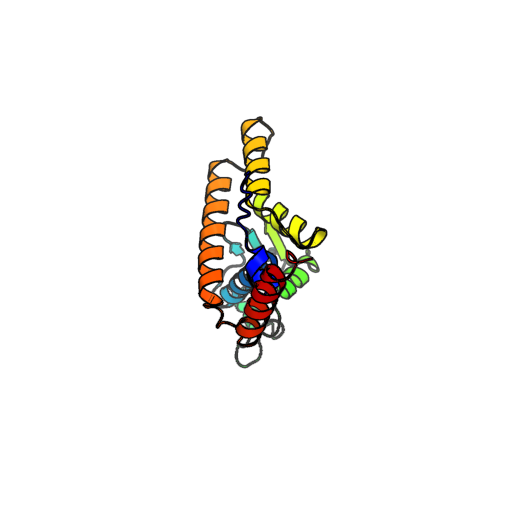98 -3.382 -0.219 1.00 89.75 86 VAL A O 1
ATOM 706 N N . ILE A 1 87 ? 10.007 -3.872 -0.300 1.00 91.31 87 ILE A N 1
ATOM 707 C CA . ILE A 1 87 ? 9.706 -3.282 1.006 1.00 91.31 87 ILE A CA 1
ATOM 708 C C . ILE A 1 87 ? 10.441 -4.029 2.119 1.00 91.31 87 ILE A C 1
ATOM 710 O O . ILE A 1 87 ? 10.979 -3.384 3.014 1.00 91.31 87 ILE A O 1
ATOM 714 N N . ARG A 1 88 ? 10.537 -5.359 2.038 1.00 91.00 88 ARG A N 1
ATOM 715 C CA . ARG A 1 88 ? 11.330 -6.153 2.981 1.00 91.00 88 ARG A CA 1
ATOM 716 C C . ARG A 1 88 ? 12.809 -5.768 2.947 1.00 91.00 88 ARG A C 1
ATOM 718 O O . ARG A 1 88 ? 13.376 -5.493 3.995 1.00 91.00 88 ARG A O 1
ATOM 725 N N . GLU A 1 89 ? 13.409 -5.668 1.763 1.00 89.19 89 GLU A N 1
ATOM 726 C CA . GLU A 1 89 ? 14.806 -5.233 1.627 1.00 89.19 89 GLU A CA 1
ATOM 727 C C . GLU A 1 89 ? 15.021 -3.836 2.236 1.00 89.19 89 GLU A C 1
ATOM 729 O O . GLU A 1 89 ? 16.031 -3.569 2.881 1.00 89.19 89 GLU A O 1
ATOM 734 N N . MET A 1 90 ? 14.047 -2.936 2.083 1.00 90.00 90 MET A N 1
ATOM 735 C CA . MET A 1 90 ? 14.092 -1.616 2.712 1.00 90.00 90 MET A CA 1
ATOM 736 C C . MET A 1 90 ? 13.998 -1.692 4.243 1.00 90.00 90 MET A C 1
ATOM 738 O O . MET A 1 90 ? 14.712 -0.958 4.923 1.00 90.00 90 MET A O 1
ATOM 742 N N . GLN A 1 91 ? 13.154 -2.575 4.787 1.00 90.94 91 GLN A N 1
ATOM 743 C CA . GLN A 1 91 ? 13.060 -2.829 6.231 1.00 90.94 91 GLN A CA 1
ATOM 744 C C . GLN A 1 91 ? 14.363 -3.414 6.798 1.00 90.94 91 GLN A C 1
ATOM 746 O O . GLN A 1 91 ? 14.754 -3.048 7.905 1.00 90.94 91 GLN A O 1
ATOM 751 N N . ASP A 1 92 ? 15.050 -4.262 6.029 1.00 92.06 92 ASP A N 1
ATOM 752 C CA . ASP A 1 92 ? 16.334 -4.871 6.400 1.00 92.06 92 ASP A CA 1
ATOM 753 C C . ASP A 1 92 ? 17.512 -3.875 6.334 1.00 92.06 92 ASP A C 1
ATOM 755 O O . ASP A 1 92 ? 18.568 -4.121 6.918 1.00 92.06 92 ASP A O 1
ATOM 759 N N . ASN A 1 93 ? 17.328 -2.715 5.687 1.00 90.00 93 ASN A N 1
ATOM 760 C CA . ASN A 1 93 ? 18.332 -1.653 5.550 1.00 90.00 93 ASN A CA 1
ATOM 761 C C . ASN A 1 93 ? 17.864 -0.311 6.172 1.00 90.00 93 ASN A C 1
ATOM 763 O O . ASN A 1 93 ? 17.802 0.718 5.481 1.00 90.00 93 ASN A O 1
ATOM 767 N N . PRO A 1 94 ? 17.577 -0.262 7.489 1.00 90.81 94 PRO A N 1
ATOM 768 C CA . PRO A 1 94 ? 17.007 0.915 8.150 1.00 90.81 94 PRO A CA 1
ATOM 769 C C . PRO A 1 94 ? 17.962 2.116 8.211 1.00 90.81 94 PRO A C 1
ATOM 771 O O . PRO A 1 94 ? 17.532 3.234 8.488 1.00 90.81 94 PRO A O 1
ATOM 774 N N . ASP A 1 95 ? 19.260 1.928 7.964 1.00 89.56 95 ASP A N 1
ATOM 775 C CA . ASP A 1 95 ? 20.239 3.023 7.897 1.00 89.56 95 ASP A CA 1
ATOM 776 C C . ASP A 1 95 ? 20.091 3.869 6.625 1.00 89.56 95 ASP A C 1
ATOM 778 O O . ASP A 1 95 ? 20.507 5.026 6.595 1.00 89.56 95 ASP A O 1
ATOM 782 N N . ILE A 1 96 ? 19.460 3.316 5.587 1.00 88.88 96 ILE A N 1
ATOM 783 C CA . ILE A 1 96 ? 19.282 3.964 4.282 1.00 88.88 96 ILE A CA 1
ATOM 784 C C . ILE A 1 96 ? 17.835 4.430 4.108 1.00 88.88 96 ILE A C 1
ATOM 786 O O . ILE A 1 96 ? 17.591 5.529 3.600 1.00 88.88 96 ILE A O 1
ATOM 790 N N . PHE A 1 97 ? 16.882 3.605 4.542 1.00 91.38 97 PHE A N 1
ATOM 791 C CA . PHE A 1 97 ? 15.461 3.802 4.290 1.00 91.38 97 PHE A CA 1
ATOM 792 C C . PHE A 1 97 ? 14.676 4.052 5.575 1.00 91.38 97 PHE A C 1
ATOM 794 O O . PHE A 1 97 ? 14.952 3.475 6.625 1.00 91.38 97 PHE A O 1
ATOM 801 N N . THR A 1 98 ? 13.632 4.864 5.456 1.00 94.19 98 THR A N 1
ATOM 802 C CA . THR A 1 98 ? 12.572 4.987 6.455 1.00 94.19 98 THR A CA 1
ATOM 803 C C . THR A 1 98 ? 11.248 4.630 5.793 1.00 94.19 98 THR A C 1
ATOM 805 O O . THR A 1 98 ? 10.904 5.177 4.743 1.00 94.19 98 THR A O 1
ATOM 808 N N . ILE A 1 99 ? 10.510 3.712 6.417 1.00 94.06 99 ILE A N 1
ATOM 809 C CA . ILE A 1 99 ? 9.135 3.372 6.053 1.00 94.06 99 ILE A CA 1
ATOM 810 C C . ILE A 1 99 ? 8.251 3.873 7.185 1.00 94.06 99 ILE A C 1
ATOM 812 O O . ILE A 1 99 ? 8.272 3.324 8.284 1.00 94.06 99 ILE A O 1
ATOM 816 N N . ASP A 1 100 ? 7.510 4.935 6.910 1.00 94.06 100 ASP A N 1
ATOM 817 C CA . ASP A 1 100 ? 6.608 5.562 7.865 1.00 94.06 100 ASP A CA 1
ATOM 818 C C . ASP A 1 100 ? 5.169 5.253 7.455 1.00 94.06 100 ASP A C 1
ATOM 820 O O . ASP A 1 100 ? 4.659 5.780 6.468 1.00 94.06 100 ASP A O 1
ATOM 824 N N . CYS A 1 101 ? 4.541 4.319 8.165 1.00 94.25 101 CYS A N 1
ATOM 825 C CA . CYS A 1 101 ? 3.172 3.893 7.904 1.00 94.25 101 CYS A CA 1
ATOM 826 C C . CYS A 1 101 ? 2.217 4.550 8.895 1.00 94.25 101 CYS A C 1
ATOM 828 O O . CYS A 1 101 ? 2.494 4.635 10.091 1.00 94.25 101 CYS A O 1
ATOM 830 N N . THR A 1 102 ? 1.030 4.905 8.411 1.00 94.50 102 THR A N 1
ATOM 831 C CA . THR A 1 102 ? -0.068 5.322 9.287 1.00 94.50 102 THR A CA 1
ATOM 832 C C . THR A 1 102 ? -0.416 4.208 10.286 1.00 94.50 102 THR A C 1
ATOM 834 O O . THR A 1 102 ? -0.315 3.024 9.940 1.00 94.50 102 THR A O 1
ATOM 837 N N . PRO A 1 103 ? -0.877 4.536 11.509 1.00 92.44 103 PRO A N 1
ATOM 838 C CA . PRO A 1 103 ? -1.249 3.528 12.506 1.00 92.44 103 PRO A CA 1
ATOM 839 C C . PRO A 1 103 ? -2.270 2.510 11.984 1.00 92.44 103 PRO A C 1
ATOM 841 O O . PRO A 1 103 ? -2.160 1.310 12.246 1.00 92.44 103 PRO A O 1
ATOM 844 N N . PHE A 1 104 ? -3.230 2.973 11.179 1.00 94.56 104 PHE A N 1
ATOM 845 C CA . PHE A 1 104 ? -4.225 2.108 10.561 1.00 94.56 104 PHE A CA 1
ATOM 846 C C . PHE A 1 104 ? -3.597 1.102 9.600 1.00 94.56 104 PHE A C 1
ATOM 848 O O . PHE A 1 104 ? -3.805 -0.105 9.739 1.00 94.56 104 PHE A O 1
ATOM 855 N N . PHE A 1 105 ? -2.768 1.575 8.671 1.00 95.31 105 PHE A N 1
ATOM 856 C CA . PHE A 1 105 ? -2.112 0.692 7.719 1.00 95.31 105 PHE A CA 1
ATOM 857 C C . PHE A 1 105 ? -1.106 -0.253 8.391 1.00 95.31 105 PHE A C 1
ATOM 859 O O . PHE A 1 105 ? -1.026 -1.426 8.030 1.00 95.31 105 PHE A O 1
ATOM 866 N N . GLY A 1 106 ? -0.403 0.216 9.426 1.00 94.31 106 GLY A N 1
ATOM 867 C CA . GLY A 1 106 ? 0.469 -0.621 10.251 1.00 94.31 106 GLY A CA 1
ATOM 868 C C . GLY A 1 106 ? -0.279 -1.788 10.902 1.00 94.31 106 GLY A C 1
ATOM 869 O O . GLY A 1 106 ? 0.202 -2.920 10.863 1.00 94.31 106 GLY A O 1
ATOM 870 N N . THR A 1 107 ? -1.491 -1.543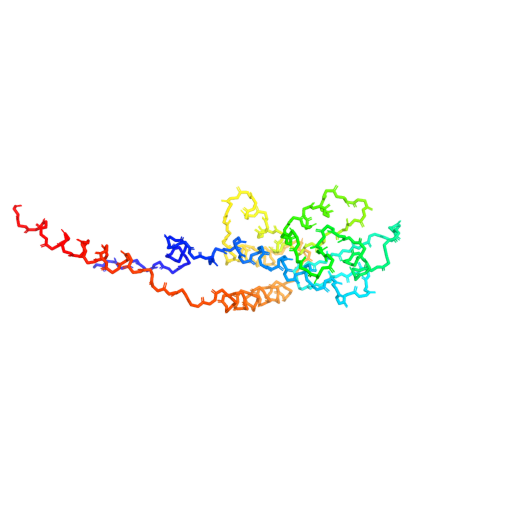 11.412 1.00 93.81 107 THR A N 1
ATOM 871 C CA . THR A 1 107 ? -2.352 -2.592 11.993 1.00 93.81 107 THR A CA 1
ATOM 872 C C . THR A 1 107 ? -2.723 -3.647 10.946 1.00 93.81 107 THR A C 1
ATOM 874 O O . THR A 1 107 ? -2.655 -4.847 11.217 1.00 93.81 107 THR A O 1
ATOM 877 N N . ILE A 1 108 ? -3.032 -3.214 9.718 1.00 94.12 108 ILE A N 1
ATOM 878 C CA . ILE A 1 108 ? -3.349 -4.110 8.596 1.00 94.12 108 ILE A CA 1
ATOM 879 C C . ILE A 1 108 ? -2.153 -5.001 8.244 1.00 94.12 108 ILE A C 1
ATOM 881 O O . ILE A 1 108 ? -2.306 -6.221 8.154 1.00 94.12 108 ILE A O 1
ATOM 885 N N . ILE A 1 109 ? -0.967 -4.408 8.064 1.00 92.88 109 ILE A N 1
ATOM 886 C CA . ILE A 1 109 ? 0.264 -5.149 7.743 1.00 92.88 109 ILE A CA 1
ATOM 887 C C . ILE A 1 109 ? 0.551 -6.177 8.840 1.00 92.88 109 ILE A C 1
ATOM 889 O O . ILE A 1 109 ? 0.733 -7.358 8.546 1.00 92.88 109 ILE A O 1
ATOM 893 N N . GLN A 1 110 ? 0.501 -5.758 10.106 1.00 92.81 110 GLN A N 1
ATOM 894 C CA . GLN A 1 110 ? 0.767 -6.635 11.242 1.00 92.81 110 GLN A CA 1
ATOM 895 C C . GLN A 1 110 ? -0.224 -7.806 11.320 1.00 92.81 110 GLN A C 1
ATOM 897 O O . GLN A 1 110 ? 0.180 -8.947 11.566 1.00 92.81 110 GLN A O 1
ATOM 902 N N . SER A 1 111 ? -1.519 -7.559 11.105 1.00 92.38 111 SER A N 1
ATOM 903 C CA . SER A 1 111 ? -2.544 -8.609 11.080 1.00 92.38 111 SER A CA 1
ATOM 904 C C . SER A 1 111 ? -2.263 -9.641 9.985 1.00 92.38 111 SER A C 1
ATOM 906 O O . SER A 1 111 ? -2.303 -10.847 10.241 1.00 92.38 111 SER A O 1
ATOM 908 N N . ILE A 1 112 ? -1.892 -9.184 8.790 1.00 90.06 112 ILE A N 1
ATOM 909 C CA . ILE A 1 112 ? -1.542 -10.060 7.668 1.00 90.06 112 ILE A CA 1
ATOM 910 C C . ILE A 1 112 ? -0.290 -10.886 7.975 1.00 90.06 112 ILE A C 1
ATOM 912 O O . ILE A 1 112 ? -0.309 -12.099 7.780 1.00 90.06 112 ILE A O 1
ATOM 916 N N . GLU A 1 113 ? 0.774 -10.271 8.489 1.00 87.81 113 GLU A N 1
ATOM 917 C CA . GLU A 1 113 ? 2.033 -10.966 8.784 1.00 87.81 113 GLU A CA 1
ATOM 918 C C . GLU A 1 113 ? 1.887 -12.001 9.904 1.00 87.81 113 GLU A C 1
ATOM 920 O O . GLU A 1 113 ? 2.465 -13.085 9.834 1.00 87.81 113 GLU A O 1
ATOM 925 N N . THR A 1 114 ? 1.091 -11.692 10.931 1.00 90.19 114 THR A N 1
ATOM 926 C CA . THR A 1 114 ? 0.952 -12.556 12.113 1.00 90.19 114 THR A CA 1
ATOM 927 C C . THR A 1 114 ? -0.133 -13.619 11.972 1.00 90.19 114 THR A C 1
ATOM 929 O O . THR A 1 114 ? 0.006 -14.709 12.528 1.00 90.19 114 THR A O 1
ATOM 932 N N . ARG A 1 115 ? -1.227 -13.325 11.257 1.00 88.12 115 ARG A N 1
ATOM 933 C CA . ARG A 1 115 ? -2.414 -14.198 11.173 1.00 88.12 115 ARG A CA 1
ATOM 934 C C . ARG A 1 115 ? -2.688 -14.717 9.765 1.00 88.12 115 ARG A C 1
ATOM 936 O O . ARG A 1 115 ? -3.451 -15.669 9.622 1.00 88.12 115 ARG A O 1
ATOM 943 N N . GLY A 1 116 ? -2.112 -14.102 8.732 1.00 84.31 116 GLY A N 1
ATOM 944 C CA . GLY A 1 116 ? -2.397 -14.406 7.326 1.00 84.31 116 GLY A CA 1
ATOM 945 C C . GLY A 1 116 ? -3.721 -13.830 6.810 1.00 84.31 116 GLY A C 1
ATOM 946 O O . GLY A 1 116 ? -4.088 -14.079 5.664 1.00 84.31 116 GLY A O 1
ATOM 947 N N . TRP A 1 117 ? -4.453 -13.077 7.633 1.00 83.88 117 TRP A N 1
ATOM 948 C CA . TRP A 1 117 ? -5.709 -12.422 7.270 1.00 83.88 117 TRP A CA 1
ATOM 949 C C . TRP A 1 117 ? -5.904 -11.148 8.099 1.00 83.88 117 TRP A C 1
ATOM 951 O O . TRP A 1 117 ? -5.286 -10.977 9.148 1.00 83.88 117 TRP A O 1
ATOM 961 N N . VAL A 1 118 ? -6.773 -10.260 7.624 1.00 88.44 118 VAL A N 1
ATOM 962 C CA . VAL A 1 118 ? -7.085 -8.982 8.271 1.00 88.44 118 VAL A CA 1
ATOM 963 C C . VAL A 1 118 ? -8.582 -8.704 8.193 1.00 88.44 118 VAL A C 1
ATOM 965 O O . VAL A 1 118 ? -9.229 -9.056 7.205 1.00 88.44 118 VAL A O 1
ATOM 968 N N . ASP A 1 119 ? -9.111 -8.071 9.237 1.00 89.50 119 ASP A N 1
ATOM 969 C CA . ASP A 1 119 ? -10.467 -7.530 9.288 1.00 89.50 119 ASP A CA 1
ATOM 970 C C . ASP A 1 119 ? -10.389 -6.002 9.303 1.00 89.50 119 ASP A C 1
ATOM 972 O O . ASP A 1 119 ? -10.317 -5.371 10.355 1.00 89.50 119 ASP A O 1
ATOM 976 N N . ILE A 1 120 ? -10.352 -5.410 8.108 1.00 90.62 120 ILE A N 1
ATOM 977 C CA . ILE A 1 120 ? -10.140 -3.967 7.936 1.00 90.62 120 ILE A CA 1
ATOM 978 C C . ILE A 1 120 ? -11.267 -3.159 8.597 1.00 90.62 120 ILE A C 1
ATOM 980 O O . ILE A 1 120 ? -11.006 -2.093 9.151 1.00 90.62 120 ILE A O 1
ATOM 984 N N . GLU A 1 121 ? -12.507 -3.660 8.568 1.00 91.00 121 GLU A N 1
ATOM 985 C CA . GLU A 1 121 ? -13.661 -2.979 9.167 1.00 91.00 121 GLU A CA 1
ATOM 986 C C . GLU A 1 121 ? -13.552 -2.951 10.690 1.00 91.00 121 GLU A C 1
ATOM 988 O O . GLU A 1 121 ? -13.735 -1.896 11.306 1.00 91.00 121 GLU A O 1
ATOM 993 N N . ASN A 1 122 ? -13.215 -4.091 11.301 1.00 91.31 122 ASN A N 1
ATOM 994 C CA . ASN A 1 122 ? -12.989 -4.140 12.737 1.00 91.31 122 ASN A CA 1
ATOM 995 C C . ASN A 1 122 ? -11.782 -3.285 13.142 1.00 91.31 122 ASN A C 1
ATOM 997 O O . ASN A 1 122 ? -11.897 -2.522 14.099 1.00 91.31 122 ASN A O 1
ATOM 1001 N N . ASP A 1 123 ? -10.657 -3.378 12.431 1.00 92.00 123 ASP A N 1
ATOM 1002 C CA . ASP A 1 123 ? -9.443 -2.619 12.755 1.00 92.00 123 ASP A CA 1
ATOM 1003 C C . ASP A 1 123 ? -9.706 -1.105 12.677 1.00 92.00 123 ASP A C 1
ATOM 1005 O O . ASP A 1 123 ? -9.388 -0.371 13.615 1.00 92.00 123 ASP A O 1
ATOM 1009 N N . TYR A 1 124 ? -10.401 -0.647 11.631 1.00 94.00 124 TYR A N 1
ATOM 1010 C CA . TYR A 1 124 ? -10.875 0.735 11.524 1.00 94.00 124 TYR A CA 1
ATOM 1011 C C . TYR A 1 124 ? -11.783 1.123 12.700 1.00 94.00 124 TYR A C 1
ATOM 1013 O O . TYR A 1 124 ? -11.599 2.178 13.309 1.00 94.00 124 TYR A O 1
ATOM 1021 N N . TYR A 1 125 ? -12.752 0.273 13.056 1.00 93.50 125 TYR A N 1
ATOM 1022 C CA . TYR A 1 125 ? -13.677 0.555 14.152 1.00 93.50 125 TYR A CA 1
ATOM 1023 C C . TYR A 1 125 ? -12.967 0.660 15.509 1.00 93.50 125 TYR A C 1
ATOM 1025 O O . TYR A 1 125 ? -13.319 1.526 16.314 1.00 93.50 125 TYR A O 1
ATOM 1033 N N . GLN A 1 126 ? -11.960 -0.181 15.773 1.00 92.25 126 GLN A N 1
ATOM 1034 C CA . GLN A 1 126 ? -11.185 -0.093 17.014 1.00 92.25 126 GLN A CA 1
ATOM 1035 C C . GLN A 1 126 ? -10.415 1.229 17.101 1.00 92.25 126 GLN A C 1
ATOM 1037 O O . GLN A 1 126 ? -10.474 1.887 18.139 1.00 92.25 126 GLN A O 1
ATOM 1042 N N . LEU A 1 127 ? -9.769 1.657 16.013 1.00 92.00 127 LEU A N 1
ATOM 1043 C CA . LEU A 1 127 ? -9.047 2.936 15.958 1.00 92.00 127 LEU A CA 1
ATOM 1044 C C . LEU A 1 127 ? -10.001 4.129 16.111 1.00 92.00 127 LEU A C 1
ATOM 1046 O O . LEU A 1 127 ? -9.754 5.046 16.892 1.00 92.00 127 LEU A O 1
ATOM 1050 N N . LEU A 1 128 ? -11.159 4.082 15.448 1.00 92.75 128 LEU A N 1
ATOM 1051 C CA . LEU A 1 128 ? -12.195 5.103 15.600 1.00 92.75 128 LEU A CA 1
ATOM 1052 C C . LEU A 1 128 ? -12.667 5.209 17.057 1.00 92.75 128 LEU A C 1
ATOM 1054 O O . LEU A 1 128 ? -12.826 6.310 17.591 1.00 92.75 128 LEU A O 1
ATOM 1058 N N . LYS A 1 129 ? -12.874 4.065 17.716 1.00 91.94 129 LYS A N 1
ATOM 1059 C CA . LYS A 1 129 ? -13.278 4.016 19.120 1.00 91.94 129 LYS A CA 1
ATOM 1060 C C . LYS A 1 129 ? -12.222 4.655 20.026 1.00 91.94 129 LYS A C 1
ATOM 1062 O O . LYS A 1 129 ? -12.606 5.463 20.870 1.00 91.94 129 LYS A O 1
ATOM 1067 N N . GLN A 1 130 ? -10.935 4.371 19.818 1.00 89.12 130 GLN A N 1
ATOM 1068 C CA . GLN A 1 130 ? -9.833 4.990 20.570 1.00 89.12 130 GLN A CA 1
ATOM 1069 C C . GLN A 1 130 ? -9.856 6.521 20.457 1.00 89.12 130 GLN A C 1
ATOM 1071 O O . GLN A 1 130 ? -9.854 7.208 21.482 1.00 89.12 130 GLN A O 1
ATOM 1076 N N . CYS A 1 131 ? -10.039 7.064 19.245 1.00 86.06 131 CYS A N 1
ATOM 1077 C CA . CYS A 1 131 ? -10.178 8.512 19.044 1.00 86.06 131 CYS A CA 1
ATOM 1078 C C . CYS A 1 131 ? -11.346 9.115 19.837 1.00 86.06 131 CYS A C 1
ATOM 1080 O O . CYS A 1 131 ? -11.234 10.208 20.389 1.00 86.06 131 CYS A O 1
ATOM 1082 N N . THR A 1 132 ? -12.490 8.425 19.895 1.00 83.25 132 THR A N 1
ATOM 1083 C CA . THR A 1 132 ? -13.676 8.933 20.611 1.00 83.25 132 THR A CA 1
ATOM 1084 C C . THR A 1 132 ? -13.568 8.835 22.131 1.00 83.25 132 THR A C 1
ATOM 1086 O O . THR A 1 132 ? -14.282 9.546 22.837 1.00 83.25 132 THR A O 1
ATOM 1089 N N . GLN A 1 133 ? -12.693 7.968 22.644 1.00 84.81 133 GLN A N 1
ATOM 1090 C CA . GLN A 1 133 ? -12.496 7.751 24.078 1.00 84.81 133 GLN A CA 1
ATOM 1091 C C . GLN A 1 133 ? -11.463 8.705 24.698 1.00 84.81 133 GLN A C 1
ATOM 1093 O O . GLN A 1 133 ? -11.255 8.661 25.908 1.00 84.81 133 GLN A O 1
ATOM 1098 N N . GLY A 1 134 ? -10.885 9.611 23.900 1.00 68.81 134 GLY A N 1
ATOM 1099 C CA . GLY A 1 134 ? -9.950 10.631 24.377 1.00 68.81 134 GLY A CA 1
ATOM 1100 C C . GLY A 1 134 ? -8.557 10.089 24.693 1.00 68.81 134 GLY A C 1
ATOM 1101 O O . GLY A 1 134 ? -7.832 10.712 25.466 1.00 68.81 134 GLY A O 1
ATOM 1102 N N . GLU A 1 135 ? -8.188 8.937 24.125 1.00 74.25 135 GLU A N 1
ATOM 1103 C CA . GLU A 1 135 ? -6.794 8.494 24.105 1.00 74.25 135 GLU A CA 1
ATOM 1104 C C . GLU A 1 135 ? -5.978 9.465 23.238 1.00 74.25 135 GLU A C 1
ATOM 1106 O O . GLU A 1 135 ? -6.462 9.934 22.204 1.00 74.25 135 GLU A O 1
ATOM 1111 N N . ASP A 1 136 ? -4.757 9.793 23.667 1.00 73.31 136 ASP A N 1
ATOM 1112 C CA . ASP A 1 136 ? -3.850 10.674 22.924 1.00 73.31 136 ASP A CA 1
ATOM 1113 C C . ASP A 1 136 ? -3.391 9.948 21.648 1.00 73.31 136 ASP A C 1
ATOM 1115 O O . ASP A 1 136 ? -2.449 9.153 21.651 1.00 73.31 136 ASP A O 1
ATOM 1119 N N . CYS A 1 137 ? -4.159 10.123 20.573 1.00 75.50 137 CYS A N 1
ATOM 1120 C CA . CYS A 1 137 ? -3.941 9.468 19.291 1.00 75.50 137 CYS A CA 1
ATOM 1121 C C . CYS A 1 137 ? -3.069 10.358 18.403 1.00 75.50 137 CYS A C 1
ATOM 1123 O O . CYS A 1 137 ? -3.302 11.559 18.289 1.00 75.50 137 CYS A O 1
ATOM 1125 N N . SER A 1 138 ? -2.126 9.760 17.675 1.00 82.56 138 SER A N 1
ATOM 1126 C CA . SER A 1 138 ? -1.314 10.463 16.670 1.00 82.56 138 SER A CA 1
ATOM 1127 C C . SER A 1 138 ? -2.073 10.817 15.382 1.00 82.56 138 SER A C 1
ATOM 1129 O O . SER A 1 138 ? -1.468 11.300 14.430 1.00 82.56 138 SER A O 1
ATOM 1131 N N . TYR A 1 139 ? -3.377 10.543 15.330 1.00 85.06 139 TYR A N 1
ATOM 1132 C CA . TYR A 1 139 ? -4.222 10.675 14.149 1.00 85.06 139 TYR A CA 1
ATOM 1133 C C . TYR A 1 139 ? -5.614 11.188 14.526 1.00 85.06 139 TYR A C 1
ATOM 1135 O O . TYR A 1 139 ? -6.110 10.997 15.639 1.00 85.06 139 TYR A O 1
ATOM 1143 N N . THR A 1 140 ? -6.264 11.828 13.564 1.00 90.25 140 THR A N 1
ATOM 1144 C CA . THR A 1 140 ? -7.620 12.359 13.670 1.00 90.25 140 THR A CA 1
ATOM 1145 C C . THR A 1 140 ? -8.633 11.431 13.003 1.00 90.25 140 THR A C 1
ATOM 1147 O O . THR A 1 140 ? -8.323 10.687 12.073 1.00 90.25 140 THR A O 1
ATOM 1150 N N . VAL A 1 141 ? -9.902 11.534 13.410 1.00 91.62 141 VAL A N 1
ATOM 1151 C CA . VAL A 1 141 ? -11.014 10.819 12.751 1.00 91.62 141 VAL A CA 1
ATOM 1152 C C . VAL A 1 141 ? -11.098 11.164 11.260 1.00 91.62 141 VAL A C 1
ATOM 1154 O O . VAL A 1 141 ? -11.452 10.319 10.441 1.00 91.62 141 VAL A O 1
ATOM 1157 N N . LYS A 1 142 ? -10.762 12.407 10.895 1.00 92.62 142 LYS A N 1
ATOM 1158 C CA . LYS A 1 142 ? -10.748 12.845 9.500 1.00 92.62 142 LYS A CA 1
ATOM 1159 C C . LYS A 1 142 ? -9.681 12.094 8.698 1.00 92.62 142 LYS A C 1
ATOM 1161 O O . LYS A 1 142 ? -10.019 11.531 7.664 1.00 92.62 142 LYS A O 1
ATOM 1166 N N . GLU A 1 143 ? -8.447 12.038 9.195 1.00 93.19 143 GLU A N 1
ATOM 1167 C CA . GLU A 1 143 ? -7.351 11.303 8.546 1.00 93.19 143 GLU A CA 1
ATOM 1168 C C . GLU A 1 143 ? -7.664 9.808 8.446 1.00 93.19 143 GLU A C 1
ATOM 1170 O O . GLU A 1 143 ? -7.460 9.207 7.396 1.00 93.19 143 GLU A O 1
ATOM 1175 N N . LEU A 1 144 ? -8.240 9.211 9.495 1.00 94.31 144 LEU A N 1
ATOM 1176 C CA . LEU A 1 144 ? -8.642 7.803 9.478 1.00 94.31 144 LEU A CA 1
ATOM 1177 C C . LEU A 1 144 ? -9.700 7.520 8.393 1.00 94.31 144 LEU A C 1
ATOM 1179 O O . LEU A 1 144 ? -9.629 6.509 7.694 1.00 94.31 144 LEU A O 1
ATOM 1183 N N . ASN A 1 145 ? -10.667 8.424 8.214 1.00 94.62 145 ASN A N 1
ATOM 1184 C CA . ASN A 1 145 ? -11.677 8.310 7.158 1.00 94.62 145 ASN A CA 1
ATOM 1185 C C . ASN A 1 145 ? -11.074 8.461 5.758 1.00 94.62 145 ASN A C 1
ATOM 1187 O O . ASN A 1 145 ? -11.473 7.742 4.843 1.00 94.62 145 ASN A O 1
ATOM 1191 N N . GLU A 1 146 ? -10.122 9.380 5.589 1.00 96.44 146 GLU A N 1
ATOM 1192 C CA . GLU A 1 146 ? -9.396 9.569 4.329 1.00 96.44 146 GLU A CA 1
ATOM 1193 C C . GLU A 1 146 ? -8.576 8.320 3.974 1.00 96.44 146 GLU A C 1
ATOM 1195 O O . GLU A 1 146 ? -8.638 7.851 2.836 1.00 96.44 146 GLU A O 1
ATOM 1200 N N . GLN A 1 147 ? -7.905 7.712 4.957 1.00 95.94 147 GLN A N 1
ATOM 1201 C CA . GLN A 1 147 ? -7.167 6.456 4.788 1.00 95.94 147 GLN A CA 1
ATOM 1202 C C . GLN A 1 147 ? -8.085 5.292 4.396 1.00 95.94 147 GLN A C 1
ATOM 1204 O O . GLN A 1 147 ? -7.758 4.525 3.487 1.00 95.94 147 GLN A O 1
ATOM 1209 N N . LEU A 1 148 ? -9.252 5.161 5.041 1.00 96.06 148 LEU A N 1
ATOM 1210 C CA . LEU A 1 148 ? -10.229 4.127 4.694 1.00 96.06 148 LEU A CA 1
ATOM 1211 C C . LEU A 1 148 ? -10.770 4.315 3.271 1.00 96.06 148 LEU A C 1
ATOM 1213 O O . LEU A 1 148 ? -10.828 3.346 2.513 1.00 96.06 148 LEU A O 1
ATOM 1217 N N . ALA A 1 149 ? -11.129 5.544 2.893 1.00 97.00 149 ALA A N 1
ATOM 1218 C CA . ALA A 1 149 ? -11.602 5.849 1.544 1.00 97.00 149 ALA A CA 1
ATOM 1219 C C . ALA A 1 149 ? -10.529 5.528 0.490 1.00 97.00 149 ALA A C 1
ATOM 1221 O O . ALA A 1 149 ? -10.814 4.878 -0.516 1.00 97.00 149 ALA A O 1
ATOM 1222 N N . PHE A 1 150 ? -9.272 5.887 0.762 1.00 97.44 150 PHE A N 1
ATOM 1223 C CA . PHE A 1 150 ? -8.152 5.559 -0.113 1.00 97.44 150 PHE A CA 1
ATOM 1224 C C . PHE A 1 150 ? -7.957 4.041 -0.271 1.00 97.44 150 PHE A C 1
ATOM 1226 O O . PHE A 1 150 ? -7.770 3.557 -1.390 1.00 97.44 150 PHE A O 1
ATOM 1233 N N . LEU A 1 151 ? -8.046 3.266 0.818 1.00 96.25 151 LEU A N 1
ATOM 1234 C CA . LEU A 1 151 ? -7.984 1.800 0.758 1.00 96.25 151 LEU A CA 1
ATOM 1235 C C . LEU A 1 151 ? -9.126 1.205 -0.068 1.00 96.25 151 LEU A C 1
ATOM 1237 O O . LEU A 1 151 ? -8.886 0.291 -0.858 1.00 96.25 151 LEU A O 1
ATOM 1241 N N . GLN A 1 152 ? -10.347 1.724 0.078 1.00 95.88 152 GLN A N 1
ATOM 1242 C CA . GLN A 1 152 ? -11.502 1.292 -0.714 1.00 95.88 152 GLN A CA 1
ATOM 1243 C C . GLN A 1 152 ? -11.275 1.535 -2.208 1.00 95.88 152 GLN A C 1
ATOM 1245 O O . GLN A 1 152 ? -11.466 0.619 -3.012 1.00 95.88 152 GLN A O 1
ATOM 1250 N N . ASP A 1 153 ? -10.802 2.724 -2.582 1.00 97.56 153 ASP A N 1
ATOM 1251 C CA . ASP A 1 153 ? -10.498 3.058 -3.976 1.00 97.56 153 ASP A CA 1
ATOM 1252 C C . ASP A 1 153 ? -9.421 2.132 -4.555 1.00 97.56 153 ASP A C 1
ATOM 1254 O O . ASP A 1 153 ? -9.564 1.613 -5.668 1.00 97.56 153 ASP A O 1
ATOM 1258 N N . LYS A 1 154 ? -8.368 1.852 -3.778 1.00 96.81 154 LYS A N 1
ATOM 1259 C CA . LYS A 1 154 ? -7.300 0.929 -4.180 1.00 96.81 154 LYS A CA 1
ATOM 1260 C C . LYS A 1 154 ? -7.789 -0.508 -4.301 1.00 96.81 154 LYS A C 1
ATOM 1262 O O . LYS A 1 154 ? -7.391 -1.202 -5.235 1.00 96.81 154 LYS A O 1
ATOM 1267 N N . LEU A 1 155 ? -8.677 -0.951 -3.417 1.00 94.69 155 LEU A N 1
ATOM 1268 C CA . LEU A 1 155 ? -9.279 -2.278 -3.505 1.00 94.69 155 LEU A CA 1
ATOM 1269 C C . LEU A 1 155 ? -10.156 -2.405 -4.758 1.00 94.69 155 LEU A C 1
ATOM 1271 O O . LEU A 1 155 ? -10.094 -3.417 -5.454 1.00 94.69 155 LEU A O 1
ATOM 1275 N N . ILE A 1 156 ? -10.929 -1.371 -5.097 1.00 94.62 156 ILE A N 1
ATOM 1276 C CA . ILE A 1 156 ? -11.727 -1.337 -6.330 1.00 94.62 156 ILE A CA 1
ATOM 1277 C C . ILE A 1 156 ? -10.818 -1.410 -7.563 1.00 94.62 156 ILE A C 1
ATOM 1279 O O . ILE A 1 156 ? -11.101 -2.167 -8.496 1.00 94.62 156 ILE A O 1
ATOM 1283 N N . GLU A 1 157 ? -9.728 -0.641 -7.580 1.00 95.69 157 GLU A N 1
ATOM 1284 C CA . GLU A 1 157 ? -8.727 -0.674 -8.650 1.00 95.69 157 GLU A CA 1
ATOM 1285 C C . GLU A 1 157 ? -8.123 -2.079 -8.800 1.00 95.69 157 GLU A C 1
ATOM 1287 O O . GLU A 1 157 ? -8.077 -2.630 -9.905 1.00 95.69 157 GLU A O 1
ATOM 1292 N N . TYR A 1 158 ? -7.750 -2.700 -7.680 1.00 95.31 158 TYR A N 1
ATOM 1293 C CA . TYR A 1 158 ? -7.215 -4.052 -7.648 1.00 95.31 158 TYR A CA 1
ATOM 1294 C C . TYR A 1 158 ? -8.190 -5.091 -8.207 1.00 95.31 158 TYR A C 1
ATOM 1296 O O . TYR A 1 158 ? -7.838 -5.837 -9.125 1.00 95.31 158 TYR A O 1
ATOM 1304 N N . LEU A 1 159 ? -9.427 -5.118 -7.704 1.00 91.88 159 LEU A N 1
ATOM 1305 C CA . LEU A 1 159 ? -10.440 -6.091 -8.115 1.00 91.88 159 LEU A CA 1
ATOM 1306 C C . LEU A 1 159 ? -10.793 -5.957 -9.603 1.00 91.88 159 LEU A C 1
ATOM 1308 O O . LEU A 1 159 ? -11.072 -6.952 -10.269 1.00 91.88 159 LEU A O 1
ATOM 1312 N N . ARG A 1 160 ? -10.723 -4.743 -10.163 1.00 92.81 160 ARG A N 1
ATOM 1313 C CA . ARG A 1 160 ? -10.859 -4.530 -11.613 1.00 92.81 160 ARG A CA 1
ATOM 1314 C C . ARG A 1 160 ? -9.677 -5.097 -12.400 1.00 92.81 160 ARG A C 1
ATOM 1316 O O . ARG A 1 160 ? -9.871 -5.554 -13.523 1.00 92.81 160 ARG A O 1
ATOM 1323 N N . SER A 1 161 ? -8.472 -5.082 -11.829 1.00 91.94 161 SER A N 1
ATOM 1324 C CA . SER A 1 161 ? -7.247 -5.538 -12.499 1.00 91.94 161 SER A CA 1
ATOM 1325 C C . SER A 1 161 ? -7.134 -7.061 -12.634 1.00 91.94 161 SER A C 1
ATOM 1327 O O . SER A 1 161 ? -6.531 -7.539 -13.593 1.00 91.94 161 SER A O 1
ATOM 1329 N N . ILE A 1 162 ? -7.734 -7.830 -11.719 1.00 87.31 162 ILE A N 1
ATOM 1330 C CA . ILE A 1 162 ? -7.687 -9.304 -11.738 1.00 87.31 162 ILE A CA 1
ATOM 1331 C C . ILE A 1 162 ? -8.722 -9.944 -12.684 1.00 87.31 162 ILE A C 1
ATOM 1333 O O . ILE A 1 1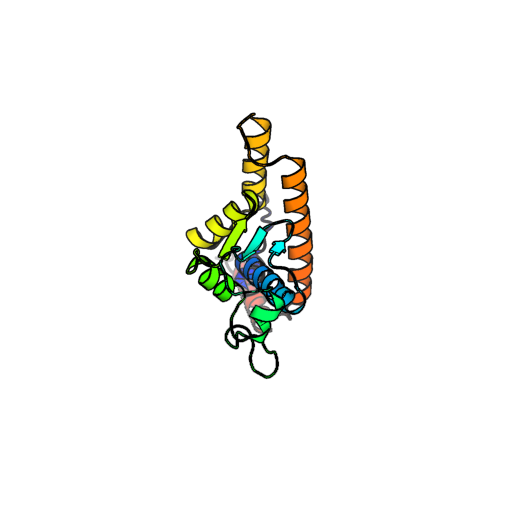62 ? -8.663 -11.149 -12.925 1.00 87.31 162 ILE A O 1
ATOM 1337 N N . GLY A 1 163 ? -9.620 -9.142 -13.272 1.00 70.75 163 GLY A N 1
ATOM 1338 C CA . GLY A 1 163 ? -10.644 -9.591 -14.218 1.00 70.75 163 GLY A CA 1
ATOM 1339 C C . GLY A 1 163 ? -11.753 -10.440 -13.583 1.00 70.75 163 GLY A C 1
ATOM 1340 O O . GLY A 1 163 ? -11.693 -10.824 -12.417 1.00 70.75 163 GLY A O 1
ATOM 1341 N N . THR A 1 164 ? -12.802 -10.741 -14.356 1.00 67.25 164 THR A N 1
ATOM 1342 C CA . THR A 1 164 ? -13.818 -11.710 -13.922 1.00 67.25 164 THR A CA 1
ATOM 1343 C C . THR A 1 164 ? -13.289 -13.127 -14.143 1.00 67.25 164 THR A C 1
ATOM 1345 O O . THR A 1 164 ? -12.822 -13.444 -15.242 1.00 67.25 164 THR A O 1
ATOM 1348 N N . PRO A 1 165 ? -13.348 -14.007 -13.132 1.00 62.50 165 PRO A N 1
ATOM 1349 C CA . PRO A 1 165 ? -12.939 -15.386 -13.316 1.00 62.50 165 PRO A CA 1
ATOM 1350 C C . PRO A 1 165 ? -13.857 -16.061 -14.328 1.00 62.50 165 PRO A C 1
ATOM 1352 O O . PRO A 1 165 ? -15.081 -16.009 -14.197 1.00 62.50 165 PRO A O 1
ATOM 1355 N N . GLN A 1 166 ? -13.276 -16.739 -15.316 1.00 56.34 166 GLN A N 1
ATOM 1356 C CA . GLN A 1 166 ? -14.064 -17.662 -16.121 1.00 56.34 166 GLN A CA 1
ATOM 1357 C C . GLN A 1 166 ? -14.460 -18.861 -15.247 1.00 56.34 166 GLN A C 1
ATOM 1359 O O . GLN A 1 166 ? -13.617 -19.368 -14.497 1.00 56.34 166 GLN A O 1
ATOM 1364 N N . PRO A 1 167 ? -15.725 -19.320 -15.295 1.00 55.78 167 PRO A N 1
ATOM 1365 C CA . PRO A 1 167 ? -16.140 -20.490 -14.538 1.00 55.78 167 PRO A CA 1
ATOM 1366 C C . PRO A 1 167 ? -15.254 -21.681 -14.920 1.00 55.78 167 PRO A C 1
ATOM 1368 O O . PRO A 1 167 ? -15.201 -22.060 -16.087 1.00 55.78 167 PRO A O 1
ATOM 1371 N N . LYS A 1 168 ? -14.560 -22.289 -13.950 1.00 57.31 168 LYS A N 1
ATOM 1372 C CA . LYS A 1 168 ? -13.851 -23.555 -14.188 1.00 57.31 168 LYS A CA 1
ATOM 1373 C C . LYS A 1 168 ? -14.892 -24.621 -14.554 1.00 57.31 168 LYS A C 1
ATOM 1375 O O . LYS A 1 168 ? -15.784 -24.892 -13.750 1.00 57.31 168 LYS A O 1
ATOM 1380 N N . GLU A 1 169 ? -14.784 -25.231 -15.737 1.00 54.81 169 GLU A N 1
ATOM 1381 C CA . GLU A 1 169 ? -15.737 -26.238 -16.250 1.00 54.81 169 GLU A CA 1
ATOM 1382 C C . GLU A 1 169 ? -15.948 -27.421 -15.283 1.00 54.81 169 GLU A C 1
ATOM 1384 O O . GLU A 1 169 ? -17.053 -27.957 -15.176 1.00 54.81 169 GLU A O 1
ATOM 1389 N N . GLU A 1 170 ? -14.938 -27.759 -14.474 1.00 51.22 170 GLU A N 1
ATOM 1390 C CA . GLU A 1 170 ? -15.004 -28.793 -13.428 1.00 51.22 170 GLU A CA 1
ATOM 1391 C C . GLU A 1 170 ? -16.098 -28.545 -12.364 1.00 51.22 170 GLU A C 1
ATOM 1393 O O . GLU A 1 170 ? -16.574 -29.481 -11.710 1.00 51.22 170 GLU A O 1
ATOM 1398 N N . LEU A 1 171 ? -16.546 -27.296 -12.192 1.00 51.72 171 LEU A N 1
ATOM 1399 C CA . LEU A 1 171 ? -17.577 -26.918 -11.219 1.00 51.72 171 LEU A CA 1
ATOM 1400 C C . LEU A 1 171 ? -18.995 -27.251 -11.694 1.00 51.72 171 LEU A C 1
ATOM 1402 O O . LEU A 1 171 ? -19.868 -27.495 -10.855 1.00 51.72 171 LEU A O 1
ATOM 1406 N N . HIS A 1 172 ? -19.231 -27.316 -13.010 1.00 48.03 172 HIS A N 1
ATOM 1407 C CA . HIS A 1 172 ? -20.552 -27.665 -13.537 1.00 48.03 172 HIS A CA 1
ATOM 1408 C C . HIS A 1 172 ? -20.934 -29.098 -13.143 1.00 48.03 172 HIS A C 1
ATOM 1410 O O . HIS A 1 172 ? -22.077 -29.367 -12.778 1.00 48.03 172 HIS A O 1
ATOM 1416 N N . VAL A 1 173 ? -19.947 -29.997 -13.107 1.00 47.94 173 VAL A N 1
ATOM 1417 C CA . VAL A 1 173 ? -20.149 -31.396 -12.725 1.00 47.94 173 VAL A CA 1
ATOM 1418 C C . VAL A 1 173 ? -20.341 -31.521 -11.210 1.00 47.94 173 VAL A C 1
ATOM 1420 O O . VAL A 1 173 ? -21.313 -32.121 -10.759 1.00 47.94 173 VAL A O 1
ATOM 1423 N N . ARG A 1 174 ? -19.484 -30.892 -10.392 1.00 43.00 174 ARG A N 1
ATOM 1424 C CA . ARG A 1 174 ? -19.483 -31.094 -8.927 1.00 43.00 174 ARG A CA 1
ATOM 1425 C C . ARG A 1 174 ? -20.694 -30.488 -8.204 1.00 43.00 174 ARG A C 1
ATOM 1427 O O . ARG A 1 174 ? -21.181 -31.083 -7.237 1.00 43.00 174 ARG A O 1
ATOM 1434 N N . CYS A 1 175 ? -21.198 -29.341 -8.667 1.00 44.19 175 CYS A N 1
ATOM 1435 C CA . CYS A 1 175 ? -22.419 -28.739 -8.122 1.00 44.19 175 CYS A CA 1
ATOM 1436 C C . CYS A 1 175 ? -23.661 -29.577 -8.460 1.00 44.19 175 CYS A C 1
ATOM 1438 O O . CYS A 1 175 ? -24.527 -29.750 -7.602 1.00 44.19 175 CYS A O 1
ATOM 1440 N N . GLN A 1 176 ? -23.725 -30.183 -9.651 1.00 45.62 176 GLN A N 1
ATOM 1441 C CA . GLN A 1 176 ? -24.825 -31.079 -10.014 1.00 45.62 176 GLN A CA 1
ATOM 1442 C C . GLN A 1 176 ? -24.801 -32.384 -9.206 1.00 45.62 176 GLN A C 1
ATOM 1444 O O . GLN A 1 176 ? -25.850 -32.807 -8.714 1.00 45.62 176 GLN A O 1
ATOM 1449 N N . THR A 1 177 ? -23.625 -32.982 -8.972 1.00 41.53 177 THR A N 1
ATOM 1450 C CA . THR A 1 177 ? -23.518 -34.235 -8.204 1.00 41.53 177 THR A CA 1
ATOM 1451 C C . THR A 1 177 ? -23.919 -34.063 -6.734 1.00 41.53 177 THR A C 1
ATOM 1453 O O . THR A 1 177 ? -24.574 -34.938 -6.170 1.00 41.53 177 THR A O 1
ATOM 1456 N N . LYS A 1 178 ? -23.594 -32.926 -6.094 1.00 41.72 178 LYS A N 1
ATOM 1457 C CA . LYS A 1 178 ? -24.010 -32.665 -4.700 1.00 41.72 178 LYS A CA 1
ATOM 1458 C C . LYS A 1 178 ? -25.496 -32.316 -4.569 1.00 41.72 178 LYS A C 1
ATOM 1460 O O . LYS A 1 178 ? -26.121 -32.734 -3.598 1.00 41.72 178 LYS A O 1
ATOM 1465 N N . VAL A 1 179 ? -26.084 -31.622 -5.546 1.00 46.28 179 VAL A N 1
ATOM 1466 C CA . VAL A 1 179 ? -27.533 -31.343 -5.554 1.00 46.28 179 VAL A CA 1
ATOM 1467 C C . VAL A 1 179 ? -28.348 -32.618 -5.811 1.00 46.28 179 VAL A C 1
ATOM 1469 O O . VAL A 1 179 ? -29.417 -32.778 -5.224 1.00 46.28 179 VAL A O 1
ATOM 1472 N N . HIS A 1 180 ? -27.836 -33.559 -6.615 1.00 40.28 180 HIS A N 1
ATOM 1473 C CA . HIS A 1 180 ? -28.455 -34.879 -6.773 1.00 40.28 180 HIS A CA 1
ATOM 1474 C C . HIS A 1 180 ? -28.338 -35.731 -5.501 1.00 40.28 180 HIS A C 1
ATOM 1476 O O . HIS A 1 180 ? -29.343 -36.269 -5.046 1.00 40.28 180 HIS A O 1
ATOM 1482 N N . ASN A 1 181 ? -27.168 -35.786 -4.859 1.00 37.34 181 ASN A N 1
ATOM 1483 C CA . ASN A 1 181 ? -26.987 -36.596 -3.647 1.00 37.34 181 ASN A CA 1
ATOM 1484 C C . ASN A 1 181 ? -27.745 -36.063 -2.416 1.00 37.34 181 ASN A C 1
ATOM 1486 O O . ASN A 1 181 ? -28.103 -36.850 -1.548 1.00 37.34 181 ASN A O 1
ATOM 1490 N N . CYS A 1 182 ? -28.079 -34.769 -2.354 1.00 41.38 182 CYS A N 1
ATOM 1491 C CA . CYS A 1 182 ? -28.966 -34.239 -1.307 1.00 41.38 182 CYS A CA 1
ATOM 1492 C C . CYS A 1 182 ? -30.454 -34.586 -1.512 1.00 41.38 182 CYS A C 1
ATOM 1494 O O . CYS A 1 182 ? -31.232 -34.467 -0.568 1.00 41.38 182 CYS A O 1
ATOM 1496 N N . LYS A 1 183 ? -30.877 -35.009 -2.713 1.00 41.53 183 LYS A N 1
ATOM 1497 C CA . LYS A 1 183 ? -32.277 -35.393 -2.978 1.00 41.53 183 LYS A CA 1
ATOM 1498 C C . LYS A 1 183 ? -32.596 -36.853 -2.644 1.00 41.53 183 LYS A C 1
ATOM 1500 O O . LYS A 1 183 ? -33.771 -37.172 -2.509 1.00 41.53 183 LYS A O 1
ATOM 1505 N N . TYR A 1 184 ? -31.591 -37.714 -2.468 1.00 40.81 184 TYR A N 1
ATOM 1506 C CA . TYR A 1 184 ? -31.798 -39.158 -2.273 1.00 40.81 184 TYR A CA 1
ATOM 1507 C C . TYR A 1 184 ? -31.503 -39.686 -0.858 1.00 40.81 184 TYR A C 1
ATOM 1509 O O . TYR A 1 184 ? -31.669 -40.875 -0.623 1.00 40.81 184 TYR A O 1
ATOM 1517 N N . SER A 1 185 ? -31.160 -38.836 0.118 1.00 38.19 185 SER A N 1
ATOM 1518 C CA . SER A 1 185 ? -30.995 -39.262 1.526 1.00 38.19 185 SER A CA 1
ATOM 1519 C C . SER A 1 185 ? -32.254 -39.111 2.399 1.00 38.19 185 SER A C 1
ATOM 1521 O O . SER A 1 185 ? -32.152 -39.182 3.617 1.00 38.19 185 SER A O 1
ATOM 1523 N N . TYR A 1 186 ? -33.440 -38.934 1.802 1.00 43.56 186 TYR A N 1
ATOM 1524 C CA . TYR A 1 186 ? -34.730 -38.877 2.520 1.00 43.56 186 TYR A CA 1
ATOM 1525 C C . TYR A 1 186 ? -35.707 -40.006 2.148 1.00 43.56 186 TYR A C 1
ATOM 1527 O O . TYR A 1 186 ? -36.907 -39.890 2.379 1.00 43.56 186 TYR A O 1
ATOM 1535 N N . LEU A 1 187 ? -35.207 -41.105 1.583 1.00 41.16 187 LEU A N 1
ATOM 1536 C CA . LEU A 1 187 ? -35.985 -42.324 1.358 1.00 41.16 187 LEU A CA 1
ATOM 1537 C C . LEU A 1 187 ? -35.174 -43.534 1.827 1.00 41.16 187 LEU A C 1
ATOM 1539 O O . LEU A 1 187 ? -34.563 -44.216 1.010 1.00 41.16 187 LEU A O 1
ATOM 1543 N N . LEU A 1 188 ? -35.143 -43.730 3.148 1.00 39.03 188 LEU A N 1
ATOM 1544 C CA . LEU A 1 188 ? -35.176 -45.012 3.866 1.00 39.03 188 LEU A CA 1
ATOM 1545 C C . LEU A 1 188 ? -35.422 -44.732 5.354 1.00 39.03 188 LEU A C 1
ATOM 1547 O O . LEU A 1 188 ? -34.691 -43.887 5.918 1.00 39.03 188 LEU A O 1
#